Protein AF-A0A7S0ZHG3-F1 (afdb_monomer_lite)

Structure (mmCIF, N/CA/C/O backbone):
data_AF-A0A7S0ZHG3-F1
#
_entry.id   AF-A0A7S0ZHG3-F1
#
loop_
_atom_site.group_PDB
_atom_site.id
_atom_site.type_symbol
_atom_site.label_atom_id
_atom_site.label_alt_id
_atom_site.label_comp_id
_atom_site.label_asym_id
_atom_site.label_entity_id
_atom_site.label_seq_id
_atom_site.pdbx_PDB_ins_code
_atom_site.Cartn_x
_atom_site.Cartn_y
_atom_site.Cartn_z
_atom_site.occupancy
_atom_site.B_iso_or_equiv
_atom_site.auth_seq_id
_atom_site.auth_comp_id
_atom_site.auth_asym_id
_atom_site.auth_atom_id
_atom_site.pdbx_PDB_model_num
ATOM 1 N N . LEU A 1 1 ? 17.573 -19.338 -8.263 1.00 43.94 1 LEU A N 1
ATOM 2 C CA . LEU A 1 1 ? 17.248 -18.478 -9.423 1.00 43.94 1 LEU A CA 1
ATOM 3 C C . LEU A 1 1 ? 18.575 -17.934 -9.924 1.00 43.94 1 LEU A C 1
ATOM 5 O O . LEU A 1 1 ? 18.961 -16.838 -9.544 1.00 43.94 1 LEU A O 1
ATOM 9 N N . ASP A 1 2 ? 19.299 -18.748 -10.690 1.00 36.66 2 ASP A N 1
ATOM 10 C CA . ASP A 1 2 ? 20.607 -18.366 -11.224 1.00 36.66 2 ASP A CA 1
ATOM 11 C C . ASP A 1 2 ? 20.391 -17.680 -12.572 1.00 36.66 2 ASP A C 1
ATOM 13 O O . ASP A 1 2 ? 19.968 -18.303 -13.546 1.00 36.66 2 ASP A O 1
ATOM 17 N N . MET A 1 3 ? 20.603 -16.365 -12.595 1.00 42.94 3 MET A N 1
ATOM 18 C CA . MET A 1 3 ? 20.482 -15.519 -13.783 1.00 42.94 3 MET A CA 1
ATOM 19 C C . MET A 1 3 ? 21.624 -14.496 -13.829 1.00 42.94 3 MET A C 1
ATOM 21 O O . MET A 1 3 ? 21.413 -13.290 -13.744 1.00 42.94 3 MET A O 1
ATOM 25 N N . GLU A 1 4 ? 22.851 -14.981 -13.997 1.00 42.69 4 GLU A N 1
ATOM 26 C CA . GLU A 1 4 ? 24.003 -14.167 -14.394 1.00 42.69 4 GLU A CA 1
ATOM 27 C C . GLU A 1 4 ? 24.202 -14.299 -15.913 1.00 42.69 4 GLU A C 1
ATOM 29 O O . GLU A 1 4 ? 24.510 -15.385 -16.389 1.00 42.69 4 GLU A O 1
ATOM 34 N N . SER A 1 5 ? 23.987 -13.231 -16.698 1.00 41.78 5 SER A N 1
ATOM 35 C CA . SER A 1 5 ? 24.724 -12.971 -17.971 1.00 41.78 5 SER A CA 1
ATOM 36 C C . SER A 1 5 ? 24.177 -11.829 -18.852 1.00 41.78 5 SER A C 1
ATOM 38 O O . SER A 1 5 ? 24.624 -11.653 -19.982 1.00 41.78 5 SER A O 1
ATOM 40 N N . SER A 1 6 ? 23.279 -10.959 -18.379 1.00 40.88 6 SER A N 1
ATOM 41 C CA . SER A 1 6 ? 22.917 -9.740 -19.139 1.00 40.88 6 SER A CA 1
ATOM 42 C C . SER A 1 6 ? 22.667 -8.547 -18.209 1.00 40.88 6 SER A C 1
ATOM 44 O O . SER A 1 6 ? 21.538 -8.084 -18.021 1.00 40.88 6 SER A O 1
ATOM 46 N N . GLY A 1 7 ? 23.743 -8.122 -17.552 1.00 55.91 7 GLY A N 1
ATOM 47 C CA . GLY A 1 7 ? 23.734 -7.583 -16.189 1.00 55.91 7 GLY A CA 1
ATOM 48 C C . GLY A 1 7 ? 23.444 -6.098 -15.965 1.00 55.91 7 GLY A C 1
ATOM 49 O O . GLY A 1 7 ? 23.807 -5.605 -14.912 1.00 55.91 7 GLY A O 1
ATOM 50 N N . ILE A 1 8 ? 22.829 -5.343 -16.884 1.00 51.06 8 ILE A N 1
ATOM 51 C CA . ILE A 1 8 ? 22.501 -3.924 -16.578 1.00 51.06 8 ILE A CA 1
ATOM 52 C C . ILE A 1 8 ? 21.103 -3.504 -17.044 1.00 51.06 8 ILE A C 1
ATOM 54 O O . ILE A 1 8 ? 20.451 -2.722 -16.359 1.00 51.06 8 ILE A O 1
ATOM 58 N N . GLY A 1 9 ? 20.616 -4.011 -18.182 1.00 51.34 9 GLY A N 1
ATOM 59 C CA . GLY A 1 9 ? 19.254 -3.726 -18.663 1.00 51.34 9 GLY A CA 1
ATOM 60 C C . GLY A 1 9 ? 18.195 -4.501 -17.879 1.00 51.34 9 GLY A C 1
ATOM 61 O O . GLY A 1 9 ? 17.344 -3.902 -17.234 1.00 51.34 9 GLY A O 1
ATOM 62 N N . ARG A 1 10 ? 18.332 -5.836 -17.828 1.00 54.91 10 ARG A N 1
ATOM 63 C CA . ARG A 1 10 ? 17.416 -6.708 -17.070 1.00 54.91 10 ARG A CA 1
ATOM 64 C C . ARG A 1 10 ? 17.466 -6.453 -15.566 1.00 54.91 10 ARG A C 1
ATOM 66 O O . ARG A 1 10 ? 16.475 -6.694 -14.888 1.00 54.91 10 ARG A O 1
ATOM 73 N N . GLU A 1 11 ? 18.593 -5.941 -15.056 1.00 56.16 11 GLU A N 1
ATOM 74 C CA . GLU A 1 11 ? 18.725 -5.594 -13.639 1.00 56.16 11 GLU A CA 1
ATOM 75 C C . GLU A 1 11 ? 17.830 -4.428 -13.197 1.00 56.16 11 GLU A C 1
ATOM 77 O O . GLU A 1 11 ? 17.392 -4.385 -12.051 1.00 56.16 11 GLU A O 1
ATOM 82 N N . ARG A 1 12 ? 17.546 -3.475 -14.091 1.00 60.53 12 ARG A N 1
ATOM 83 C CA . ARG A 1 12 ? 16.664 -2.345 -13.762 1.00 60.53 12 ARG A CA 1
ATOM 84 C C . ARG A 1 12 ? 15.199 -2.750 -13.789 1.00 60.53 12 ARG A C 1
ATOM 86 O O . ARG A 1 12 ? 14.423 -2.271 -12.968 1.00 60.53 12 ARG A O 1
ATOM 93 N N . ASP A 1 13 ? 14.847 -3.656 -14.695 1.00 65.00 13 ASP A N 1
ATOM 94 C CA . ASP A 1 13 ? 13.467 -4.091 -14.873 1.00 65.00 13 ASP A CA 1
ATOM 95 C C . ASP A 1 13 ? 12.967 -4.864 -13.647 1.00 65.00 13 ASP A C 1
ATOM 97 O O . ASP A 1 13 ? 11.884 -4.568 -13.151 1.00 65.00 13 ASP A O 1
ATOM 101 N N . TRP A 1 14 ? 13.753 -5.799 -13.093 1.00 72.75 14 TRP A N 1
ATOM 102 C CA . TRP A 1 14 ? 13.300 -6.579 -11.929 1.00 72.75 14 TRP A CA 1
ATOM 103 C C . TRP A 1 14 ? 13.148 -5.737 -10.659 1.00 72.75 14 TRP A C 1
ATOM 105 O O . TRP A 1 14 ? 12.272 -6.028 -9.850 1.00 72.75 14 TRP A O 1
ATOM 115 N N . LEU A 1 15 ? 13.968 -4.694 -10.484 1.00 69.44 15 LEU A N 1
ATOM 116 C CA . LEU A 1 15 ? 13.908 -3.827 -9.306 1.00 69.44 15 LEU A CA 1
ATOM 117 C C . LEU A 1 15 ? 12.634 -2.980 -9.321 1.00 69.44 15 LEU A C 1
ATOM 119 O O . LEU A 1 15 ? 11.911 -2.917 -8.329 1.00 69.44 15 LEU A O 1
ATOM 123 N N . PHE A 1 16 ? 12.327 -2.398 -10.483 1.00 74.06 16 PHE A N 1
ATOM 124 C CA . PHE A 1 16 ? 11.065 -1.705 -10.705 1.00 74.06 16 PHE A CA 1
ATOM 125 C C . PHE A 1 16 ? 9.877 -2.640 -10.464 1.00 74.06 16 PHE A C 1
ATOM 127 O O . PHE A 1 16 ? 8.935 -2.276 -9.763 1.00 74.06 16 PHE A O 1
ATOM 134 N N . TRP A 1 17 ? 9.945 -3.869 -10.982 1.00 80.88 17 TRP A N 1
ATOM 135 C CA . TRP A 1 17 ? 8.924 -4.878 -10.714 1.00 80.88 17 TRP A CA 1
ATOM 136 C C . TRP A 1 17 ? 8.785 -5.180 -9.224 1.00 80.88 17 TRP A C 1
ATOM 138 O O . TRP A 1 17 ? 7.661 -5.243 -8.744 1.00 80.88 17 TRP A O 1
ATOM 148 N N . ALA A 1 18 ? 9.884 -5.308 -8.482 1.00 83.44 18 ALA A N 1
ATOM 149 C CA . ALA A 1 18 ? 9.850 -5.575 -7.049 1.00 83.44 18 ALA A CA 1
ATOM 150 C C . ALA A 1 18 ? 9.234 -4.413 -6.245 1.00 83.44 18 ALA A C 1
ATOM 152 O O . ALA A 1 18 ? 8.437 -4.668 -5.347 1.00 83.44 18 ALA A O 1
ATOM 153 N N . GLU A 1 19 ? 9.526 -3.151 -6.582 1.00 81.88 19 GLU A N 1
ATOM 154 C CA . GLU A 1 19 ? 8.888 -1.981 -5.950 1.00 81.88 19 GLU A CA 1
ATOM 155 C C . GLU A 1 19 ? 7.391 -1.885 -6.282 1.00 81.88 19 GLU A C 1
ATOM 157 O O . GLU A 1 19 ? 6.558 -1.673 -5.395 1.00 81.88 19 GLU A O 1
ATOM 162 N N . VAL A 1 20 ? 7.027 -2.074 -7.555 1.00 83.81 20 VAL A N 1
ATOM 163 C CA . VAL A 1 20 ? 5.625 -2.082 -8.001 1.00 83.81 20 VAL A CA 1
ATOM 164 C C . VAL A 1 20 ? 4.853 -3.200 -7.309 1.00 83.81 20 VAL A C 1
ATOM 166 O O . VAL A 1 20 ? 3.735 -2.983 -6.836 1.00 83.81 20 VAL A O 1
ATOM 169 N N . GLU A 1 21 ? 5.459 -4.379 -7.220 1.00 86.88 21 GLU A N 1
ATOM 170 C CA . GLU A 1 21 ? 4.878 -5.550 -6.582 1.00 86.88 21 GLU A CA 1
ATOM 171 C C . GLU A 1 21 ? 4.734 -5.345 -5.073 1.00 86.88 21 GLU A C 1
ATOM 173 O O . GLU A 1 21 ? 3.661 -5.601 -4.529 1.00 86.88 21 GLU A O 1
ATOM 178 N N . TYR A 1 22 ? 5.738 -4.762 -4.410 1.00 87.62 22 TYR A N 1
ATOM 179 C CA . TYR A 1 22 ? 5.648 -4.362 -3.006 1.00 87.62 22 TYR A CA 1
ATOM 180 C C . TYR A 1 22 ? 4.455 -3.424 -2.775 1.00 87.62 22 TYR A C 1
ATOM 182 O O . TYR A 1 22 ? 3.613 -3.678 -1.914 1.00 87.62 22 TYR A O 1
ATOM 190 N N . GLY A 1 23 ? 4.322 -2.366 -3.583 1.00 86.81 23 GLY A N 1
ATOM 191 C CA . GLY A 1 23 ? 3.214 -1.411 -3.477 1.00 86.81 23 GLY A CA 1
ATOM 192 C C . GLY A 1 23 ? 1.842 -1.998 -3.837 1.00 86.81 23 GLY A C 1
ATOM 193 O O . GLY A 1 23 ? 0.812 -1.528 -3.346 1.00 86.81 23 GLY A O 1
ATOM 194 N N . ARG A 1 24 ? 1.795 -3.021 -4.697 1.00 90.25 24 ARG A N 1
ATOM 195 C CA . ARG A 1 24 ? 0.575 -3.780 -5.010 1.00 90.25 24 ARG A CA 1
ATOM 196 C C . ARG A 1 24 ? 0.155 -4.646 -3.826 1.00 90.25 24 ARG A C 1
ATOM 198 O O . ARG A 1 24 ? -1.000 -4.584 -3.409 1.00 90.25 24 ARG A O 1
ATOM 205 N N . ILE A 1 25 ? 1.091 -5.416 -3.275 1.00 89.19 25 ILE A N 1
ATOM 206 C CA . ILE A 1 25 ? 0.842 -6.295 -2.131 1.00 89.19 25 ILE A CA 1
ATOM 207 C C . ILE A 1 25 ? 0.437 -5.471 -0.906 1.00 89.19 25 ILE A C 1
ATOM 209 O O . ILE A 1 25 ? -0.538 -5.821 -0.246 1.00 89.19 25 ILE A O 1
ATOM 213 N N . LEU A 1 26 ? 1.110 -4.345 -0.645 1.00 90.06 26 LEU A N 1
ATOM 214 C CA . LEU A 1 26 ? 0.780 -3.461 0.474 1.00 90.06 26 LEU A CA 1
ATOM 215 C C . LEU A 1 26 ? -0.682 -2.990 0.419 1.00 90.06 26 LEU A C 1
ATOM 217 O O . LEU A 1 26 ? -1.403 -3.120 1.403 1.00 90.06 26 LEU A O 1
ATOM 221 N N . ARG A 1 27 ? -1.148 -2.528 -0.749 1.00 88.56 27 ARG A N 1
ATOM 222 C CA . ARG A 1 27 ? -2.545 -2.103 -0.943 1.00 88.56 27 ARG A CA 1
ATOM 223 C C . ARG A 1 27 ? -3.540 -3.239 -0.716 1.00 88.56 27 ARG A C 1
ATOM 225 O O . ARG A 1 27 ? -4.579 -3.028 -0.098 1.00 88.56 27 ARG A O 1
ATOM 232 N N . ASN A 1 28 ? -3.217 -4.448 -1.176 1.00 87.25 28 ASN A N 1
ATOM 233 C CA . ASN A 1 28 ? -4.061 -5.618 -0.931 1.00 87.25 28 ASN A CA 1
ATOM 234 C C . ASN A 1 28 ? -4.141 -5.953 0.567 1.00 87.25 28 ASN A C 1
ATOM 236 O O . ASN A 1 28 ? -5.220 -6.263 1.068 1.00 87.25 28 ASN A O 1
ATOM 240 N N . LEU A 1 29 ? -3.023 -5.867 1.291 1.00 89.12 29 LEU A N 1
ATOM 241 C CA . LEU A 1 29 ? -2.992 -6.104 2.735 1.00 89.12 29 LEU A CA 1
ATOM 242 C C . LEU A 1 29 ? -3.766 -5.032 3.507 1.00 89.12 29 LEU A C 1
ATOM 244 O O . LEU A 1 29 ? -4.509 -5.369 4.426 1.00 89.12 29 LEU A O 1
ATOM 248 N N . GLU A 1 30 ? -3.648 -3.761 3.124 1.00 88.50 30 GLU A N 1
ATOM 249 C CA . GLU A 1 30 ? -4.423 -2.666 3.720 1.00 88.50 30 GLU A CA 1
ATOM 250 C C . GLU A 1 30 ? -5.925 -2.849 3.499 1.00 88.50 30 GLU A C 1
ATOM 252 O O . GLU A 1 30 ? -6.704 -2.690 4.437 1.00 88.50 30 GLU A O 1
ATOM 257 N N . PHE A 1 31 ? -6.330 -3.280 2.302 1.00 86.75 31 PHE A N 1
ATOM 258 C CA . PHE A 1 31 ? -7.721 -3.612 2.009 1.00 86.75 31 PHE A CA 1
ATOM 259 C C . PHE A 1 31 ? -8.243 -4.745 2.906 1.00 86.75 31 PHE A C 1
ATOM 261 O O . PHE A 1 31 ? -9.320 -4.635 3.494 1.00 86.75 31 PHE A O 1
ATOM 268 N N . VAL A 1 32 ? -7.469 -5.827 3.058 1.00 85.06 32 VAL A N 1
ATOM 269 C CA . VAL A 1 32 ? -7.836 -6.944 3.945 1.00 85.06 32 VAL A CA 1
ATOM 270 C C . VAL A 1 32 ? -7.910 -6.490 5.404 1.00 85.06 32 VAL A C 1
ATOM 272 O O . VAL A 1 32 ? -8.844 -6.874 6.110 1.00 85.06 32 VAL A O 1
ATOM 275 N N . ARG A 1 33 ? -6.964 -5.654 5.849 1.00 84.88 33 ARG A N 1
ATOM 276 C CA . ARG A 1 33 ? -6.930 -5.095 7.206 1.00 84.88 33 ARG A CA 1
ATOM 277 C C . ARG A 1 33 ? -8.162 -4.232 7.481 1.00 84.88 33 ARG A C 1
ATOM 279 O O . ARG A 1 33 ? -8.778 -4.415 8.523 1.00 84.88 33 ARG A O 1
ATOM 286 N N . TYR A 1 34 ? -8.530 -3.350 6.551 1.00 86.69 34 TYR A N 1
ATOM 287 C CA . TYR A 1 34 ? -9.645 -2.409 6.697 1.00 86.69 34 TYR A CA 1
ATOM 288 C C . TYR A 1 34 ? -11.014 -3.096 6.737 1.00 86.69 34 TYR A C 1
ATOM 290 O O . TYR A 1 34 ? -11.877 -2.712 7.517 1.00 86.69 34 TYR A O 1
ATOM 298 N N . HIS A 1 35 ? -11.222 -4.130 5.919 1.00 84.19 35 HIS A N 1
ATOM 299 C CA . HIS A 1 35 ? -12.526 -4.789 5.825 1.00 84.19 35 HIS A CA 1
ATOM 300 C C . HIS A 1 35 ? -12.772 -5.884 6.867 1.00 84.19 35 HIS A C 1
ATOM 302 O O . HIS A 1 35 ? -13.809 -6.539 6.794 1.00 84.19 35 HIS A O 1
ATOM 308 N N . GLU A 1 36 ? -11.825 -6.134 7.777 1.00 85.12 36 GLU A N 1
ATOM 309 C CA . GLU A 1 36 ? -11.937 -7.124 8.862 1.00 85.12 36 GLU A CA 1
ATOM 310 C C . GLU A 1 36 ? -12.402 -8.529 8.421 1.00 85.12 36 GLU A C 1
ATOM 312 O O . GLU A 1 36 ? -12.815 -9.351 9.235 1.00 85.12 36 GLU A O 1
ATOM 317 N N . ARG A 1 37 ? -12.272 -8.872 7.129 1.00 82.25 37 ARG A N 1
ATOM 318 C CA . ARG A 1 37 ? -12.710 -10.170 6.568 1.00 82.25 37 ARG A CA 1
ATOM 319 C C . ARG A 1 37 ? -11.951 -11.365 7.147 1.00 82.25 37 ARG A C 1
ATOM 321 O O . ARG A 1 37 ? -12.331 -12.509 6.931 1.00 82.25 37 ARG A O 1
ATOM 328 N N . TRP A 1 38 ? -10.859 -11.092 7.849 1.00 83.00 38 TRP A N 1
ATOM 329 C CA . TRP A 1 38 ? -10.030 -12.059 8.553 1.00 83.00 38 TRP A CA 1
ATOM 330 C C . TRP A 1 38 ? -10.560 -12.398 9.958 1.00 83.00 38 TRP A C 1
ATOM 332 O O . TRP A 1 38 ? -10.027 -13.314 10.587 1.00 83.00 38 TRP A O 1
ATOM 342 N N . VAL A 1 39 ? -11.573 -11.691 10.471 1.00 84.19 39 VAL A N 1
ATOM 343 C CA . VAL A 1 39 ? -12.135 -11.903 11.814 1.00 84.19 39 VAL A CA 1
ATOM 344 C C . VAL A 1 39 ? -13.147 -13.055 11.805 1.00 84.19 39 VAL A C 1
ATOM 346 O O . VAL A 1 39 ? -13.980 -13.175 10.911 1.00 84.19 39 VAL A O 1
ATOM 349 N N . GLY A 1 40 ? -13.090 -13.904 12.835 1.00 83.44 40 GLY A N 1
ATOM 350 C CA . GLY A 1 40 ? -14.039 -15.000 13.055 1.00 83.44 40 GLY A CA 1
ATOM 351 C C . GLY A 1 40 ? -13.533 -16.389 12.645 1.00 83.44 40 GLY A C 1
ATOM 352 O O . GLY A 1 40 ? -12.404 -16.568 12.180 1.00 83.44 40 GLY A O 1
ATOM 353 N N . ASN A 1 41 ? -14.391 -17.393 12.849 1.00 84.19 41 ASN A N 1
ATOM 354 C CA . ASN A 1 41 ? -14.069 -18.819 12.672 1.00 84.19 41 ASN A CA 1
ATOM 355 C C . ASN A 1 41 ? -14.607 -19.411 11.357 1.00 84.19 41 ASN A C 1
ATOM 357 O O . ASN A 1 41 ? -14.683 -20.630 11.218 1.00 84.19 41 ASN A O 1
ATOM 361 N N . SER A 1 42 ? -15.009 -18.576 10.396 1.00 88.69 42 SER A N 1
ATOM 362 C CA . SER A 1 42 ? -15.464 -19.072 9.097 1.00 88.69 42 SER A CA 1
ATOM 363 C C . SER A 1 42 ? -14.283 -19.618 8.272 1.00 88.69 42 SER A C 1
ATOM 365 O O . SER A 1 42 ? -13.149 -19.142 8.415 1.00 88.69 42 SER A O 1
ATOM 367 N N . PRO A 1 43 ? -14.517 -20.604 7.384 1.00 88.38 43 PRO A N 1
ATOM 368 C CA . PRO A 1 43 ? -13.489 -21.080 6.457 1.00 88.38 43 PRO A CA 1
ATOM 369 C C . PRO A 1 43 ? -12.963 -19.949 5.560 1.00 88.38 43 PRO A C 1
ATOM 371 O O . PRO A 1 43 ? -11.774 -19.914 5.252 1.00 88.38 43 PRO A O 1
ATOM 374 N N . GLU A 1 44 ? -13.817 -18.981 5.217 1.00 89.38 44 GLU A N 1
ATOM 375 C CA . GLU A 1 44 ? -13.441 -17.773 4.478 1.00 89.38 44 GLU A CA 1
ATOM 376 C C . GLU A 1 44 ? -12.452 -16.907 5.265 1.00 89.38 44 GLU A C 1
ATOM 378 O O . GLU A 1 44 ? -11.398 -16.556 4.739 1.00 89.38 44 GLU A O 1
ATOM 383 N N . ALA A 1 45 ? -12.723 -16.634 6.547 1.00 88.38 45 ALA A N 1
ATOM 384 C CA . ALA A 1 45 ? -11.816 -15.865 7.396 1.00 88.38 45 ALA A CA 1
ATOM 385 C C . ALA A 1 45 ? -10.460 -16.571 7.559 1.00 88.38 45 ALA A C 1
ATOM 387 O O . ALA A 1 45 ? -9.410 -15.928 7.528 1.00 88.38 45 ALA A O 1
ATOM 388 N N . SER A 1 46 ? -10.459 -17.905 7.662 1.00 88.69 46 SER A N 1
ATOM 389 C CA . SER A 1 46 ? -9.224 -18.695 7.701 1.00 88.69 46 SER A CA 1
ATOM 390 C C . SER A 1 46 ? -8.431 -18.614 6.393 1.00 88.69 46 SER A C 1
ATOM 392 O O . SER A 1 46 ? -7.208 -18.477 6.433 1.00 88.69 46 SER A O 1
ATOM 394 N N . ALA A 1 47 ? -9.105 -18.677 5.241 1.00 90.75 47 ALA A N 1
ATOM 395 C CA . ALA A 1 47 ? -8.464 -18.539 3.936 1.00 90.75 47 ALA A CA 1
ATOM 396 C C . ALA A 1 47 ? -7.850 -17.141 3.758 1.00 90.75 47 ALA A C 1
ATOM 398 O O . ALA A 1 47 ? -6.716 -17.022 3.298 1.00 90.75 47 ALA A O 1
ATOM 399 N N . VAL A 1 48 ? -8.552 -16.094 4.205 1.00 90.31 48 VAL A N 1
ATOM 400 C CA . VAL A 1 48 ? -8.053 -14.711 4.180 1.00 90.31 48 VAL A CA 1
ATOM 401 C C . VAL A 1 48 ? -6.818 -14.547 5.072 1.00 90.31 48 VAL A C 1
ATOM 403 O O . VAL A 1 48 ? -5.847 -13.930 4.642 1.00 90.31 48 VAL A O 1
ATOM 406 N N . ARG A 1 49 ? -6.798 -15.129 6.281 1.00 90.69 49 ARG A N 1
ATOM 407 C CA . ARG A 1 49 ? -5.609 -15.106 7.157 1.00 90.69 49 ARG A CA 1
ATOM 408 C C . ARG A 1 49 ? -4.407 -15.810 6.524 1.00 90.69 49 ARG A C 1
ATOM 410 O O . ARG A 1 49 ? -3.293 -15.297 6.607 1.00 90.69 49 ARG A O 1
ATOM 417 N N . LEU A 1 50 ? -4.627 -16.957 5.877 1.00 92.25 50 LEU A N 1
ATOM 418 C CA . LEU A 1 50 ? -3.567 -17.684 5.175 1.00 92.25 50 LEU A CA 1
ATOM 419 C C . LEU A 1 50 ? -3.012 -16.858 4.007 1.00 92.25 50 LEU A C 1
ATOM 421 O O . LEU A 1 50 ? -1.806 -16.648 3.927 1.00 92.25 50 LEU A O 1
ATOM 425 N N . GLN A 1 51 ? -3.895 -16.303 3.173 1.00 92.06 51 GLN A N 1
ATOM 426 C CA . GLN A 1 51 ? -3.508 -15.423 2.071 1.00 92.06 51 GLN A CA 1
ATOM 427 C C . GLN A 1 51 ? -2.735 -14.194 2.571 1.00 92.06 51 GLN A C 1
ATOM 429 O O . GLN A 1 51 ? -1.732 -13.807 1.975 1.00 92.06 51 GLN A O 1
ATOM 434 N N . PHE A 1 52 ? -3.171 -13.588 3.678 1.00 92.62 52 PHE A N 1
ATOM 435 C CA . PHE A 1 52 ? -2.472 -12.464 4.298 1.00 92.62 52 PHE A CA 1
ATOM 436 C C . PHE A 1 52 ? -1.050 -12.861 4.722 1.00 92.62 52 PHE A C 1
ATOM 438 O O . PHE A 1 52 ? -0.104 -12.119 4.466 1.00 92.62 52 PHE A O 1
ATOM 445 N N . ARG A 1 53 ? -0.871 -14.051 5.310 1.00 92.50 53 ARG A N 1
ATOM 446 C CA . ARG A 1 53 ? 0.445 -14.568 5.712 1.00 92.50 53 ARG A CA 1
ATOM 447 C C . ARG A 1 53 ? 1.375 -14.775 4.515 1.00 92.50 53 ARG A C 1
ATOM 449 O O . ARG A 1 53 ? 2.529 -14.355 4.578 1.00 92.50 53 ARG A O 1
ATOM 456 N N . ASP A 1 54 ? 0.873 -15.357 3.431 1.00 92.62 54 ASP A N 1
ATOM 457 C CA . ASP A 1 54 ? 1.658 -15.591 2.213 1.00 92.62 54 ASP A CA 1
ATOM 458 C C . ASP A 1 54 ? 2.110 -14.270 1.571 1.00 92.62 54 ASP A C 1
ATOM 460 O O . ASP A 1 54 ? 3.266 -14.109 1.169 1.00 92.62 54 ASP A O 1
ATOM 464 N N . LEU A 1 55 ? 1.218 -13.276 1.544 1.00 92.25 55 LEU A N 1
ATOM 465 C CA . LEU A 1 55 ? 1.529 -11.932 1.062 1.00 92.25 55 LEU A CA 1
ATOM 466 C C . LEU A 1 55 ? 2.581 -11.233 1.936 1.00 92.25 55 LEU A C 1
ATOM 468 O O . LEU A 1 55 ? 3.511 -10.628 1.403 1.00 92.25 55 LEU A O 1
ATOM 472 N N . VAL A 1 56 ? 2.490 -11.347 3.265 1.00 93.19 56 VAL A N 1
ATOM 473 C CA . VAL A 1 56 ? 3.507 -10.801 4.182 1.00 93.19 56 VAL A CA 1
ATOM 474 C C . VAL A 1 56 ? 4.854 -11.509 4.018 1.00 93.19 56 VAL A C 1
ATOM 476 O O . VAL A 1 56 ? 5.889 -10.844 4.021 1.00 93.19 56 VAL A O 1
ATOM 479 N N . SER A 1 57 ? 4.865 -12.829 3.804 1.00 93.19 57 SER A N 1
ATOM 480 C CA . SER A 1 57 ? 6.095 -13.565 3.480 1.00 93.19 57 SER A CA 1
ATOM 481 C C . SER A 1 57 ? 6.730 -13.044 2.190 1.00 93.19 57 SER A C 1
ATOM 483 O O . SER A 1 57 ? 7.931 -12.800 2.144 1.00 93.19 57 SER A O 1
ATOM 485 N N . THR A 1 58 ? 5.915 -12.783 1.168 1.00 91.19 58 THR A N 1
ATOM 486 C CA . THR A 1 58 ? 6.393 -12.229 -0.107 1.00 91.19 58 THR A CA 1
ATOM 487 C C . THR A 1 58 ? 6.987 -10.825 0.076 1.00 91.19 58 THR A C 1
ATOM 489 O O . THR A 1 58 ? 8.046 -10.527 -0.474 1.00 91.19 58 THR A O 1
ATOM 492 N N . LEU A 1 59 ? 6.363 -9.960 0.890 1.00 91.69 59 LEU A N 1
ATOM 493 C CA . LEU A 1 59 ? 6.925 -8.641 1.222 1.00 91.69 59 LEU A CA 1
ATOM 494 C C . LEU A 1 59 ? 8.275 -8.742 1.933 1.00 91.69 59 LEU A C 1
ATOM 496 O O . LEU A 1 59 ? 9.163 -7.931 1.674 1.00 91.69 59 LEU A O 1
ATOM 500 N N . LYS A 1 60 ? 8.444 -9.741 2.803 1.00 93.25 60 LYS A N 1
ATOM 501 C CA . LYS A 1 60 ? 9.706 -10.009 3.500 1.00 93.25 60 LYS A CA 1
ATOM 502 C C . LYS A 1 60 ? 10.817 -10.387 2.533 1.00 93.25 60 LYS A C 1
ATOM 504 O O . LYS A 1 60 ? 11.896 -9.803 2.612 1.00 93.25 60 LYS A O 1
ATOM 509 N N . ASP A 1 61 ? 10.529 -11.267 1.581 1.00 91.25 61 ASP A N 1
ATOM 510 C CA . ASP A 1 61 ? 11.489 -11.658 0.547 1.00 91.25 61 ASP A CA 1
ATOM 511 C C . ASP A 1 61 ? 11.886 -10.457 -0.327 1.00 91.25 61 ASP A C 1
ATOM 513 O O . ASP A 1 61 ? 13.071 -10.242 -0.605 1.00 91.25 61 ASP A O 1
ATOM 517 N N . ILE A 1 62 ? 10.913 -9.616 -0.703 1.00 88.88 62 ILE A N 1
ATOM 518 C CA . ILE A 1 62 ? 11.167 -8.378 -1.453 1.00 88.88 62 ILE A CA 1
ATOM 519 C C . ILE A 1 62 ? 12.020 -7.405 -0.625 1.00 88.88 62 ILE A C 1
ATOM 521 O O . ILE A 1 62 ? 13.009 -6.874 -1.130 1.00 88.88 62 ILE A O 1
ATOM 525 N N . SER A 1 63 ? 11.689 -7.193 0.650 1.00 89.88 63 SER A N 1
ATOM 526 C CA . SER A 1 63 ? 12.443 -6.316 1.554 1.00 89.88 63 SER A CA 1
ATOM 527 C C . SER A 1 63 ? 13.891 -6.791 1.738 1.00 89.88 63 SER A C 1
ATOM 529 O O . SER A 1 63 ? 14.826 -5.989 1.657 1.00 89.88 63 SER A O 1
ATOM 531 N N . GLU A 1 64 ? 14.113 -8.098 1.904 1.00 90.12 64 GLU A N 1
ATOM 532 C CA . GLU A 1 64 ? 15.457 -8.671 2.009 1.00 90.12 64 GLU A CA 1
ATOM 533 C C . GLU A 1 64 ? 16.248 -8.504 0.703 1.00 90.12 64 GLU A C 1
ATOM 535 O O . GLU A 1 64 ? 17.443 -8.190 0.728 1.00 90.12 64 GLU A O 1
ATOM 540 N N . CYS A 1 65 ? 15.581 -8.651 -0.445 1.00 86.38 65 CYS A N 1
ATOM 541 C CA . CYS A 1 65 ? 16.172 -8.396 -1.754 1.00 86.38 65 CYS A CA 1
ATOM 542 C C . CYS A 1 65 ? 16.623 -6.931 -1.898 1.00 86.38 65 CYS A C 1
ATOM 544 O O . CYS A 1 65 ? 17.774 -6.667 -2.266 1.00 86.38 65 CYS A O 1
ATOM 546 N N . MET A 1 66 ? 15.765 -5.980 -1.511 1.00 85.25 66 MET A N 1
ATOM 547 C CA . MET A 1 66 ? 16.084 -4.547 -1.516 1.00 85.25 66 MET A CA 1
ATOM 548 C C . MET A 1 66 ? 17.265 -4.220 -0.595 1.00 85.25 66 MET A C 1
ATOM 550 O O . MET A 1 66 ? 18.173 -3.483 -0.984 1.00 85.25 66 MET A O 1
ATOM 554 N N . LYS A 1 67 ? 17.326 -4.843 0.588 1.00 89.25 67 LYS A N 1
ATOM 555 C CA . LYS A 1 67 ? 18.440 -4.694 1.536 1.00 89.25 67 LYS A CA 1
ATOM 556 C C . LYS A 1 67 ? 19.761 -5.241 0.994 1.00 89.25 67 LYS A C 1
ATOM 558 O O . LYS A 1 67 ? 20.799 -4.590 1.112 1.00 89.25 67 LYS A O 1
ATOM 563 N N . LYS A 1 68 ? 19.752 -6.419 0.361 1.00 87.00 68 LYS A N 1
ATOM 564 C CA . LYS A 1 68 ? 20.948 -6.967 -0.308 1.00 87.00 68 LYS A CA 1
ATOM 565 C C . LYS A 1 68 ? 21.438 -6.024 -1.408 1.00 87.00 68 LYS A C 1
ATOM 567 O O . LYS A 1 68 ? 22.646 -5.829 -1.558 1.00 87.00 68 LYS A O 1
ATOM 572 N N . ARG A 1 69 ? 20.522 -5.394 -2.150 1.00 79.88 69 ARG A N 1
ATOM 573 C CA . ARG A 1 69 ? 20.879 -4.440 -3.206 1.00 79.88 69 ARG A CA 1
ATOM 574 C C . ARG A 1 69 ? 21.460 -3.141 -2.663 1.00 79.88 69 ARG A C 1
ATOM 576 O O . ARG A 1 69 ? 22.466 -2.688 -3.201 1.00 79.88 69 ARG A O 1
ATOM 583 N N . GLU A 1 70 ? 20.902 -2.590 -1.590 1.00 85.75 70 GLU A N 1
ATOM 584 C CA . GLU A 1 70 ? 21.483 -1.444 -0.881 1.00 85.75 70 GLU A CA 1
ATOM 585 C C . GLU A 1 70 ? 22.947 -1.699 -0.515 1.00 85.75 70 GLU A C 1
ATOM 587 O O . GLU A 1 70 ? 23.818 -0.884 -0.818 1.00 85.75 70 GLU A O 1
ATOM 592 N N . GLN A 1 71 ? 23.245 -2.879 0.034 1.00 86.56 71 GLN A N 1
ATOM 593 C CA . GLN A 1 71 ? 24.613 -3.271 0.371 1.00 86.56 71 GLN A CA 1
ATOM 594 C C . GLN A 1 71 ? 25.517 -3.385 -0.863 1.00 86.56 71 GLN A C 1
ATOM 596 O O . GLN A 1 71 ? 26.679 -2.979 -0.814 1.00 86.56 71 GLN A O 1
ATOM 601 N N . MET A 1 72 ? 25.013 -3.926 -1.977 1.00 81.12 72 MET A N 1
ATOM 602 C CA . MET A 1 72 ? 25.767 -3.994 -3.236 1.00 81.12 72 MET A CA 1
ATOM 603 C C . MET A 1 72 ? 26.049 -2.604 -3.813 1.00 81.12 72 MET A C 1
ATOM 605 O O . MET A 1 72 ? 27.158 -2.344 -4.281 1.00 81.12 72 MET A O 1
ATOM 609 N N . ILE A 1 73 ? 25.079 -1.693 -3.754 1.00 78.75 73 ILE A N 1
ATOM 610 C CA . ILE A 1 73 ? 25.206 -0.315 -4.240 1.00 78.75 73 ILE A CA 1
ATOM 611 C C . ILE A 1 73 ? 26.184 0.482 -3.376 1.00 78.75 73 ILE A C 1
ATOM 613 O O . ILE A 1 73 ? 27.092 1.121 -3.910 1.00 78.75 73 ILE A O 1
ATOM 617 N N . ALA A 1 74 ? 26.081 0.365 -2.050 1.00 81.44 74 ALA A N 1
ATOM 618 C CA . ALA A 1 74 ? 27.018 0.982 -1.117 1.00 81.44 74 ALA A CA 1
ATOM 619 C C . ALA A 1 74 ? 28.471 0.543 -1.382 1.00 81.44 74 ALA A C 1
ATOM 621 O O . ALA A 1 74 ? 29.392 1.354 -1.288 1.00 81.44 74 ALA A O 1
ATOM 622 N N . LYS A 1 75 ? 28.679 -0.724 -1.773 1.00 82.81 75 LYS A N 1
ATOM 623 C CA . LYS A 1 75 ? 29.999 -1.268 -2.134 1.00 82.81 75 LYS A CA 1
ATOM 624 C C . LYS A 1 75 ? 30.485 -0.830 -3.519 1.00 82.81 75 LYS A C 1
ATOM 626 O O . LYS A 1 75 ? 31.669 -0.563 -3.687 1.00 82.81 75 LYS A O 1
ATOM 631 N N . SER A 1 76 ? 29.593 -0.770 -4.506 1.00 76.44 76 SER A N 1
ATOM 632 C CA . SER A 1 76 ? 29.940 -0.517 -5.915 1.00 76.44 76 SER A CA 1
ATOM 633 C C . SER A 1 76 ? 29.955 0.964 -6.311 1.00 76.44 76 SER A C 1
ATOM 635 O O . SER A 1 76 ? 30.412 1.285 -7.405 1.00 76.44 76 SER A O 1
ATOM 637 N N . ARG A 1 77 ? 29.477 1.873 -5.443 1.00 71.31 77 ARG A N 1
ATOM 638 C CA . ARG A 1 77 ? 29.286 3.314 -5.730 1.00 71.31 77 ARG A CA 1
ATOM 639 C C . ARG A 1 77 ? 28.443 3.584 -6.983 1.00 71.31 77 ARG A C 1
ATOM 641 O O . ARG A 1 77 ? 28.526 4.661 -7.570 1.00 71.31 77 ARG A O 1
ATOM 648 N N . LEU A 1 78 ? 27.640 2.611 -7.404 1.00 67.94 78 LEU A N 1
ATOM 649 C CA . LEU A 1 78 ? 26.738 2.773 -8.534 1.00 67.94 78 LEU A CA 1
ATOM 650 C C . LEU A 1 78 ? 25.522 3.606 -8.106 1.00 67.94 78 LEU A C 1
ATOM 652 O O . LEU A 1 78 ? 25.061 3.481 -6.973 1.00 67.94 78 LEU A O 1
ATOM 656 N N . PRO A 1 79 ? 24.980 4.464 -8.981 1.00 67.50 79 PRO A N 1
ATOM 657 C CA . PRO A 1 79 ? 23.759 5.198 -8.676 1.00 67.50 79 PRO A CA 1
ATOM 658 C C . PRO A 1 79 ? 22.583 4.227 -8.509 1.00 67.50 79 PRO A C 1
ATOM 660 O O . PRO A 1 79 ? 22.488 3.232 -9.231 1.00 67.50 79 PRO A O 1
ATOM 663 N N . TRP A 1 80 ? 21.677 4.525 -7.570 1.00 70.62 80 TRP A N 1
ATOM 664 C CA . TRP A 1 80 ? 20.449 3.751 -7.379 1.00 70.62 80 TRP A CA 1
ATOM 665 C C . TRP A 1 80 ? 19.606 3.797 -8.663 1.00 70.62 80 TRP A C 1
ATOM 667 O O . TRP A 1 80 ? 19.194 4.885 -9.074 1.00 70.62 80 TRP A O 1
ATOM 677 N N . PRO A 1 81 ? 19.364 2.660 -9.338 1.00 62.81 81 PRO A N 1
ATOM 678 C CA . PRO A 1 81 ? 18.585 2.645 -10.560 1.00 62.81 81 PRO A CA 1
ATOM 679 C C . PRO A 1 81 ? 17.106 2.560 -10.185 1.00 62.81 81 PRO A C 1
ATOM 681 O O . PRO A 1 81 ? 16.541 1.477 -10.104 1.00 62.81 81 PRO A O 1
ATOM 684 N N . GLY A 1 82 ? 16.487 3.704 -9.922 1.00 55.19 82 GLY A N 1
ATOM 685 C CA . GLY A 1 82 ? 15.076 3.781 -9.561 1.00 55.19 82 GLY A CA 1
ATOM 686 C C . GLY A 1 82 ? 14.499 5.115 -9.991 1.00 55.19 82 GLY A C 1
ATOM 687 O O . GLY A 1 82 ? 15.159 6.147 -9.890 1.00 55.19 82 GLY A O 1
ATOM 688 N N . ILE A 1 83 ? 13.293 5.058 -10.546 1.00 48.16 83 ILE A N 1
ATOM 689 C CA . ILE A 1 83 ? 12.527 6.181 -11.080 1.00 48.16 83 ILE A CA 1
ATOM 690 C C . ILE A 1 83 ? 12.497 7.293 -10.037 1.00 48.16 83 ILE A C 1
ATOM 692 O O . ILE A 1 83 ? 12.283 7.037 -8.856 1.00 48.16 83 ILE A O 1
ATOM 696 N N . SER A 1 84 ? 12.684 8.530 -10.488 1.00 46.88 84 SER A N 1
ATOM 697 C CA . SER A 1 84 ? 12.294 9.727 -9.754 1.00 46.88 84 SER A CA 1
ATOM 698 C C . SER A 1 84 ? 10.807 9.615 -9.407 1.00 46.88 84 SER A C 1
ATOM 700 O O . SER A 1 84 ? 9.948 10.098 -10.150 1.00 46.88 84 SER A O 1
ATOM 702 N N . HIS A 1 85 ? 10.472 8.909 -8.329 1.00 44.78 85 HIS A N 1
ATOM 703 C CA . HIS A 1 85 ? 9.137 8.935 -7.777 1.00 44.78 85 HIS A CA 1
ATOM 704 C C . HIS A 1 85 ? 8.899 10.415 -7.460 1.00 44.78 85 HIS A C 1
ATOM 706 O O . HIS A 1 85 ? 9.733 11.034 -6.795 1.00 44.78 85 HIS A O 1
ATOM 712 N N . PRO A 1 86 ? 7.804 11.030 -7.935 1.00 45.69 86 PRO A N 1
ATOM 713 C CA . PRO A 1 86 ? 7.564 12.454 -7.702 1.00 45.69 86 PRO A CA 1
ATOM 714 C C . PRO A 1 86 ? 7.471 12.812 -6.207 1.00 45.69 86 PRO A C 1
ATOM 716 O O . PRO A 1 86 ? 7.440 13.987 -5.867 1.00 45.69 86 PRO A O 1
ATOM 719 N N . TRP A 1 87 ? 7.429 11.807 -5.322 1.00 46.38 87 TRP A N 1
ATOM 720 C CA . TRP A 1 87 ? 7.377 11.931 -3.865 1.00 46.38 87 TRP A CA 1
ATOM 721 C C . TRP A 1 87 ? 8.683 11.468 -3.184 1.00 46.38 87 TRP A C 1
ATOM 723 O O . TRP A 1 87 ? 8.821 11.626 -1.978 1.00 46.38 87 TRP A O 1
ATOM 733 N N . SER A 1 88 ? 9.638 10.885 -3.928 1.00 49.28 88 SER A N 1
ATOM 734 C CA . SER A 1 88 ? 10.892 10.316 -3.399 1.00 49.28 88 SER A CA 1
ATOM 735 C C . SER A 1 88 ? 12.130 11.154 -3.711 1.00 49.28 88 SER A C 1
ATOM 737 O O . SER A 1 88 ? 13.245 10.705 -3.453 1.00 49.28 88 SER A O 1
ATOM 739 N N . THR A 1 89 ? 11.973 12.351 -4.279 1.00 50.53 89 THR A N 1
ATOM 740 C CA . THR A 1 89 ? 13.094 13.217 -4.686 1.00 50.53 89 THR A CA 1
ATOM 741 C C . THR A 1 89 ? 14.015 13.620 -3.527 1.00 50.53 89 THR A C 1
ATOM 743 O O . THR A 1 89 ? 15.103 14.130 -3.778 1.00 50.53 89 THR A O 1
ATOM 746 N N . SER A 1 90 ? 13.626 13.353 -2.276 1.00 59.50 90 SER A N 1
ATOM 747 C CA . SER A 1 90 ? 14.404 13.636 -1.067 1.00 59.50 90 SER A CA 1
ATOM 748 C C . SER A 1 90 ? 14.843 12.405 -0.261 1.00 59.50 90 SER A C 1
ATOM 750 O O . SER A 1 90 ? 15.606 12.566 0.691 1.00 59.50 90 SER A O 1
ATOM 752 N N . LEU A 1 91 ? 14.388 11.190 -0.591 1.00 68.12 91 LEU A N 1
ATOM 753 C CA . LEU A 1 91 ? 14.663 10.004 0.229 1.00 68.12 91 LEU A CA 1
ATOM 754 C C . LEU A 1 91 ? 15.921 9.284 -0.257 1.00 68.12 91 LEU A C 1
ATOM 756 O O . LEU A 1 91 ? 16.019 8.883 -1.417 1.00 68.12 91 LEU A O 1
ATOM 760 N N . THR A 1 92 ? 16.889 9.095 0.641 1.00 78.50 92 THR A N 1
ATOM 761 C CA . THR A 1 92 ? 18.056 8.261 0.344 1.00 78.50 92 THR A CA 1
ATOM 762 C C . THR A 1 92 ? 17.630 6.793 0.245 1.00 78.50 92 THR A C 1
ATOM 764 O O . THR A 1 92 ? 16.713 6.371 0.956 1.00 78.50 92 THR A O 1
ATOM 767 N N . PRO A 1 93 ? 18.309 5.972 -0.577 1.00 78.25 93 PRO A N 1
ATOM 768 C CA . PRO A 1 93 ? 17.983 4.552 -0.694 1.00 78.25 93 PRO A CA 1
ATOM 769 C C . PRO A 1 93 ? 17.965 3.800 0.638 1.00 78.25 93 PRO A C 1
ATOM 771 O O . PRO A 1 93 ? 17.124 2.935 0.851 1.00 78.25 93 PRO A O 1
ATOM 774 N N . SER A 1 94 ? 18.844 4.183 1.564 1.00 82.62 94 SER A N 1
ATOM 775 C CA . SER A 1 94 ? 18.883 3.627 2.916 1.00 82.62 94 SER A CA 1
ATOM 776 C C . SER A 1 94 ? 17.605 3.872 3.711 1.00 82.62 94 SER A C 1
ATOM 778 O O . SER A 1 94 ? 17.118 2.976 4.394 1.00 82.62 94 SER A O 1
ATOM 780 N N . VAL A 1 95 ? 17.022 5.068 3.595 1.00 84.38 95 VAL A N 1
ATOM 781 C CA . VAL A 1 95 ? 15.757 5.396 4.259 1.00 84.38 95 VAL A CA 1
ATOM 782 C C . VAL A 1 95 ? 14.615 4.620 3.612 1.00 84.38 95 VAL A C 1
ATOM 784 O O . VAL A 1 95 ? 13.782 4.066 4.322 1.00 84.38 95 VAL A O 1
ATOM 787 N N . LEU A 1 96 ? 14.602 4.506 2.282 1.00 82.81 96 LEU A N 1
ATOM 788 C CA . LEU A 1 96 ? 13.582 3.740 1.564 1.00 82.81 96 LEU A CA 1
ATOM 789 C C . LEU A 1 96 ? 13.578 2.260 1.984 1.00 82.81 96 LEU A C 1
ATOM 791 O O . LEU A 1 96 ? 12.532 1.701 2.313 1.00 82.81 96 LEU A O 1
ATOM 795 N N . VAL A 1 97 ? 14.755 1.633 2.032 1.00 86.19 97 VAL A N 1
ATOM 796 C CA . VAL A 1 97 ? 14.902 0.236 2.464 1.00 86.19 97 VAL A CA 1
ATOM 797 C C . VAL A 1 97 ? 14.525 0.064 3.934 1.00 86.19 97 VAL A C 1
ATOM 799 O O . VAL A 1 97 ? 13.853 -0.913 4.279 1.00 86.19 97 VAL A O 1
ATOM 802 N N . ALA A 1 98 ? 14.894 1.016 4.796 1.00 87.06 98 ALA A N 1
ATOM 803 C CA . ALA A 1 98 ? 14.475 1.013 6.193 1.00 87.06 98 ALA A CA 1
ATOM 804 C C . ALA A 1 98 ? 12.944 1.063 6.323 1.00 87.06 98 ALA A C 1
ATOM 806 O O . ALA A 1 98 ? 12.383 0.249 7.054 1.00 87.06 98 ALA A O 1
ATOM 807 N N . MET A 1 99 ? 12.264 1.920 5.553 1.00 86.62 99 MET A N 1
ATOM 808 C CA . MET A 1 99 ? 10.798 1.999 5.538 1.00 86.62 99 MET A CA 1
ATOM 809 C C . MET A 1 99 ? 10.147 0.688 5.083 1.00 86.62 99 MET A C 1
ATOM 811 O O . MET A 1 99 ? 9.169 0.249 5.687 1.00 86.62 99 MET A O 1
ATOM 815 N N . TYR A 1 100 ? 10.683 0.027 4.049 1.00 87.00 100 TYR A N 1
ATOM 816 C CA . TYR A 1 100 ? 10.179 -1.285 3.629 1.00 87.00 100 TYR A CA 1
ATOM 817 C C . TYR A 1 100 ? 10.343 -2.338 4.727 1.00 87.00 100 TYR A C 1
ATOM 819 O O . TYR A 1 100 ? 9.417 -3.102 5.002 1.00 87.00 100 TYR A O 1
ATOM 827 N N . SER A 1 101 ? 11.506 -2.367 5.381 1.00 90.25 101 SER A N 1
ATOM 828 C CA . SER A 1 101 ? 11.772 -3.292 6.484 1.00 90.25 101 SER A CA 1
ATOM 829 C C . SER A 1 101 ? 10.841 -3.040 7.672 1.00 90.25 101 SER A C 1
ATOM 831 O O . SER A 1 101 ? 10.264 -3.986 8.203 1.00 90.25 101 SER A O 1
ATOM 833 N N . GLU A 1 102 ? 10.673 -1.782 8.077 1.00 92.19 102 GLU A N 1
ATOM 834 C CA . GLU A 1 102 ? 9.807 -1.384 9.189 1.00 92.19 102 GLU A CA 1
ATOM 835 C C . GLU A 1 102 ? 8.348 -1.747 8.905 1.00 92.19 102 GLU A C 1
ATOM 837 O O . GLU A 1 102 ? 7.694 -2.403 9.718 1.00 92.19 102 GLU A O 1
ATOM 842 N N . LYS A 1 103 ? 7.848 -1.408 7.711 1.00 90.50 103 LYS A N 1
ATOM 843 C CA . LYS A 1 103 ? 6.460 -1.688 7.341 1.00 90.50 103 LYS A CA 1
ATOM 844 C C . LYS A 1 103 ? 6.177 -3.185 7.244 1.00 90.50 103 LYS A C 1
ATOM 846 O O . LYS A 1 103 ? 5.120 -3.646 7.671 1.00 90.50 103 LYS A O 1
ATOM 851 N N . THR A 1 104 ? 7.129 -3.958 6.728 1.00 91.06 104 THR A N 1
ATOM 852 C CA . THR A 1 104 ? 7.020 -5.421 6.693 1.00 91.06 104 THR A CA 1
ATOM 853 C C . THR A 1 104 ? 7.007 -6.009 8.107 1.00 91.06 104 THR A C 1
ATOM 855 O O . THR A 1 104 ? 6.220 -6.911 8.389 1.00 91.06 104 THR A O 1
ATOM 858 N N . GLN A 1 105 ? 7.820 -5.470 9.021 1.00 92.75 105 GLN A N 1
ATOM 859 C CA . GLN A 1 105 ? 7.848 -5.899 10.419 1.00 92.75 105 GLN A CA 1
ATOM 860 C C . GLN A 1 105 ? 6.535 -5.578 11.153 1.00 92.75 105 GLN A C 1
ATOM 862 O O . GLN A 1 105 ? 6.045 -6.421 11.905 1.00 92.75 105 GLN A O 1
ATOM 867 N N . GLU A 1 106 ? 5.935 -4.406 10.910 1.00 93.50 106 GLU A N 1
ATOM 868 C CA . GLU A 1 106 ? 4.601 -4.050 11.424 1.00 93.50 106 GLU A CA 1
ATOM 869 C C . GLU A 1 106 ? 3.553 -5.086 10.981 1.00 93.50 106 GLU A C 1
ATOM 871 O O . GLU A 1 106 ? 2.775 -5.592 11.792 1.00 93.50 106 GLU A O 1
ATOM 876 N N . LEU A 1 107 ? 3.564 -5.456 9.697 1.00 91.75 107 LEU A N 1
ATOM 877 C CA . LEU A 1 107 ? 2.631 -6.433 9.134 1.00 91.75 107 LEU A CA 1
ATOM 878 C C . LEU A 1 107 ? 2.865 -7.852 9.678 1.00 91.75 107 LEU A C 1
ATOM 880 O O . LEU A 1 107 ? 1.906 -8.577 9.934 1.00 91.75 107 LEU A O 1
ATOM 884 N N . GLU A 1 108 ? 4.116 -8.245 9.921 1.00 92.69 108 GLU A N 1
ATOM 885 C CA . GLU A 1 108 ? 4.451 -9.532 10.545 1.00 92.69 108 GLU A CA 1
ATOM 886 C C . GLU A 1 108 ? 3.985 -9.591 12.010 1.00 92.69 108 GLU A C 1
ATOM 888 O O . GLU A 1 108 ? 3.484 -10.622 12.468 1.00 92.69 108 GLU A O 1
ATOM 893 N N . GLN A 1 109 ? 4.094 -8.484 12.752 1.00 93.56 109 GLN A N 1
ATOM 894 C CA . GLN A 1 109 ? 3.515 -8.375 14.093 1.00 93.56 109 GLN A CA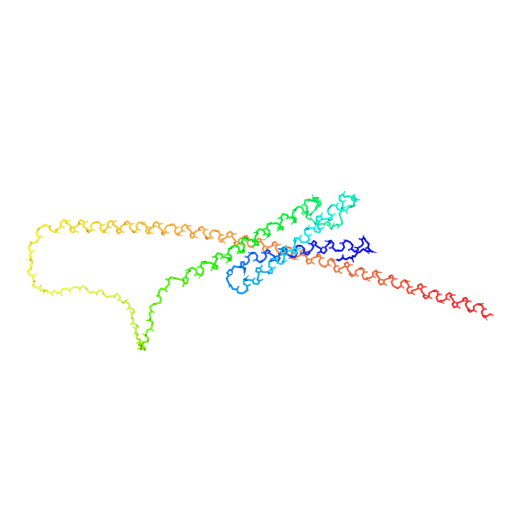 1
ATOM 895 C C . GLN A 1 109 ? 1.991 -8.478 14.046 1.00 93.56 109 GLN A C 1
ATOM 897 O O . GLN A 1 109 ? 1.405 -9.196 14.855 1.00 93.56 109 GLN A O 1
ATOM 902 N N . PHE A 1 110 ? 1.357 -7.835 13.066 1.00 91.12 110 PHE A N 1
ATOM 903 C CA . PHE A 1 110 ? -0.083 -7.931 12.865 1.00 91.12 110 PHE A CA 1
ATOM 904 C C . PHE A 1 110 ? -0.540 -9.364 12.534 1.00 91.12 110 PHE A C 1
ATOM 906 O O . PHE A 1 110 ? -1.534 -9.831 13.080 1.00 91.12 110 PHE A O 1
ATOM 913 N N . CYS A 1 111 ? 0.211 -10.127 11.732 1.00 90.19 111 CYS A N 1
ATOM 914 C CA . CYS A 1 111 ? -0.072 -11.556 11.530 1.00 90.19 111 CYS A CA 1
ATOM 915 C C . CYS A 1 111 ? -0.122 -12.327 12.856 1.00 90.19 111 CYS A C 1
ATOM 917 O O . CYS A 1 111 ? -1.044 -13.108 13.094 1.00 90.19 111 CYS A O 1
ATOM 919 N N . LYS A 1 112 ? 0.846 -12.076 13.745 1.00 91.25 112 LYS A N 1
ATOM 920 C CA . LYS A 1 112 ? 0.909 -12.734 15.058 1.00 91.25 112 LYS A CA 1
ATOM 921 C C . LYS A 1 112 ? -0.274 -12.348 15.947 1.00 91.25 112 LYS A C 1
ATOM 923 O O . LYS A 1 112 ? -0.791 -13.199 16.672 1.00 91.25 112 LYS A O 1
ATOM 928 N N . THR A 1 113 ? -0.724 -11.092 15.900 1.00 88.88 113 THR A N 1
ATOM 929 C CA . THR A 1 113 ? -1.901 -10.661 16.669 1.00 88.88 113 THR A CA 1
ATOM 930 C C . THR A 1 113 ? -3.192 -11.251 16.108 1.00 88.88 113 THR A C 1
ATOM 932 O O . THR A 1 113 ? -4.021 -11.699 16.899 1.00 88.88 113 THR A O 1
ATOM 935 N N . MET A 1 114 ? -3.347 -11.346 14.782 1.00 87.06 114 MET A N 1
ATOM 936 C CA . MET A 1 114 ? -4.490 -12.023 14.154 1.00 87.06 114 MET A CA 1
ATOM 937 C C . MET A 1 114 ? -4.594 -13.491 14.582 1.00 87.06 114 MET A C 1
ATOM 939 O O . MET A 1 114 ? -5.676 -13.950 14.952 1.00 87.06 114 MET A O 1
ATOM 943 N N . ASP A 1 115 ? -3.475 -14.220 14.569 1.00 84.62 115 ASP A N 1
ATOM 944 C CA . ASP A 1 115 ? -3.436 -15.628 14.978 1.00 84.62 115 ASP A CA 1
ATOM 945 C C . ASP A 1 115 ? -3.791 -15.785 16.466 1.00 84.62 115 ASP A C 1
ATOM 947 O O . ASP A 1 115 ? -4.589 -16.652 16.836 1.00 84.62 115 ASP A O 1
ATOM 951 N N . SER A 1 116 ? -3.284 -14.886 17.316 1.00 86.44 116 SER A N 1
ATOM 952 C CA . SER A 1 116 ? -3.636 -14.832 18.739 1.00 86.44 116 SER A CA 1
ATOM 953 C C . SER A 1 116 ? -5.135 -14.573 18.951 1.00 86.44 116 SER A C 1
ATOM 955 O O . SER A 1 116 ? -5.797 -15.330 19.665 1.00 86.44 116 SER A O 1
ATOM 957 N N . HIS A 1 117 ? -5.712 -13.583 18.262 1.00 84.31 117 HIS A N 1
ATOM 958 C CA . HIS A 1 117 ? -7.147 -13.282 18.324 1.00 84.31 117 HIS A CA 1
ATOM 959 C C . HIS A 1 117 ? -8.003 -14.463 17.855 1.00 84.31 117 HIS A C 1
ATOM 961 O O . HIS A 1 117 ? -8.979 -14.814 18.517 1.00 84.31 117 HIS A O 1
ATOM 967 N N . SER A 1 118 ? -7.618 -15.125 16.759 1.00 80.94 118 SER A N 1
ATOM 968 C CA . SER A 1 118 ? -8.331 -16.309 16.272 1.00 80.94 118 SER A CA 1
ATOM 969 C C . SER A 1 118 ? -8.274 -17.456 17.282 1.00 80.94 118 SER A C 1
ATOM 971 O O . SER A 1 118 ? -9.291 -18.108 17.517 1.00 80.94 118 SER A O 1
ATOM 973 N N . SER A 1 119 ? -7.115 -17.692 17.906 1.00 78.94 119 SER A N 1
ATOM 974 C CA . SER A 1 119 ? -6.958 -18.745 18.917 1.00 78.94 119 SER A CA 1
ATOM 975 C C . SER A 1 119 ? -7.803 -18.485 20.169 1.00 78.94 119 SER A C 1
ATOM 977 O O . SER A 1 119 ? -8.384 -19.420 20.720 1.00 78.94 119 SER A O 1
ATOM 979 N N . LYS A 1 120 ? -7.948 -17.213 20.566 1.00 82.75 120 LYS A N 1
ATOM 980 C CA . LYS A 1 120 ? -8.772 -16.792 21.703 1.00 82.75 120 LYS A CA 1
ATOM 981 C C . LYS A 1 120 ? -10.269 -16.972 21.437 1.00 82.75 120 LYS A C 1
ATOM 983 O O . LYS A 1 120 ? -10.986 -17.479 22.291 1.00 82.75 120 LYS A O 1
ATOM 988 N N . ILE A 1 121 ? -10.737 -16.635 20.234 1.00 78.94 121 ILE A N 1
ATOM 989 C CA . ILE A 1 121 ? -12.138 -16.860 19.839 1.00 78.94 121 ILE A CA 1
ATOM 990 C C . ILE A 1 121 ? -12.448 -18.365 19.798 1.00 78.94 121 ILE A C 1
ATOM 992 O O . ILE A 1 121 ? -13.512 -18.799 20.240 1.00 78.94 121 ILE A O 1
ATOM 996 N N . LEU A 1 122 ? -11.519 -19.184 19.294 1.00 74.19 122 LEU A N 1
ATOM 997 C CA . LEU A 1 122 ? -11.654 -20.642 19.304 1.00 74.19 122 LEU A CA 1
ATOM 998 C C . LEU A 1 122 ? -11.736 -21.194 20.735 1.00 74.19 122 LEU A C 1
ATOM 1000 O O . LEU A 1 122 ? -12.656 -21.961 21.024 1.00 74.19 122 LEU A O 1
ATOM 1004 N N . SER A 1 123 ? -10.848 -20.780 21.642 1.00 76.12 123 SER A N 1
ATOM 1005 C CA . SER A 1 123 ? -10.861 -21.263 23.029 1.00 76.12 123 SER A CA 1
ATOM 1006 C C . SER A 1 123 ? -12.101 -20.811 23.813 1.00 76.12 123 SER A C 1
ATOM 1008 O O . SER A 1 123 ? -12.689 -21.620 24.532 1.00 76.12 123 SER A O 1
ATOM 1010 N N . GLU A 1 124 ? -12.580 -19.579 23.616 1.00 75.00 124 GLU A N 1
ATOM 1011 C CA . GLU A 1 124 ? -13.835 -19.088 24.211 1.00 75.00 124 GLU A CA 1
ATOM 1012 C C . GLU A 1 124 ? -15.069 -19.829 23.662 1.00 75.00 124 GLU A C 1
ATOM 1014 O O . GLU A 1 124 ? -15.999 -20.143 24.414 1.00 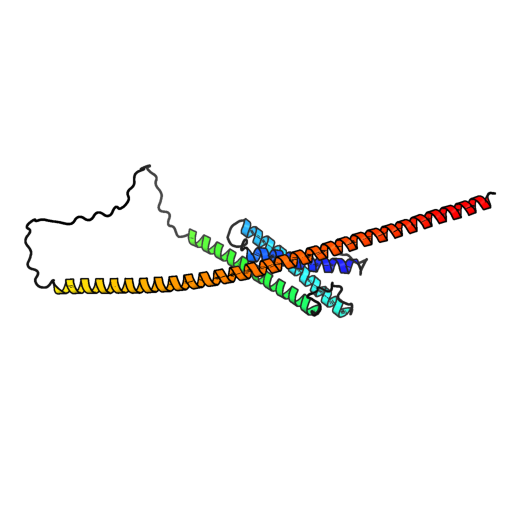75.00 124 GLU A O 1
ATOM 1019 N N . SER A 1 125 ? -15.061 -20.190 22.372 1.00 65.50 125 SER A N 1
ATOM 1020 C CA . SER A 1 125 ? -16.149 -20.960 21.751 1.00 65.50 125 SER A CA 1
ATOM 1021 C C . SER A 1 125 ? -16.236 -22.411 22.246 1.00 65.50 125 SER A C 1
ATOM 1023 O O . SER A 1 125 ? -17.335 -22.965 22.326 1.00 65.50 125 SER A O 1
ATOM 1025 N N . HIS A 1 126 ? -15.102 -23.017 22.615 1.00 60.88 126 HIS A N 1
ATOM 1026 C CA . HIS A 1 126 ? -15.058 -24.353 23.214 1.00 60.88 126 HIS A CA 1
ATOM 1027 C C . HIS A 1 126 ? -15.429 -24.329 24.703 1.00 60.88 126 HIS A C 1
ATOM 1029 O O . HIS A 1 126 ? -16.231 -25.156 25.128 1.00 60.88 126 HIS A O 1
ATOM 1035 N N . SER A 1 127 ? -14.956 -23.331 25.457 1.00 58.50 127 SER A N 1
ATOM 1036 C CA . SER A 1 127 ? -15.302 -23.139 26.876 1.00 58.50 127 SER A CA 1
ATOM 1037 C C . SER A 1 127 ? -16.810 -22.918 27.091 1.00 58.50 127 SER A C 1
ATOM 1039 O O . SER A 1 127 ? -17.414 -23.472 28.007 1.00 58.50 127 SER A O 1
ATOM 1041 N N . SER A 1 128 ? -17.469 -22.197 26.178 1.00 55.59 128 SER A N 1
ATOM 1042 C CA . SER A 1 128 ? -18.912 -21.914 26.274 1.00 55.59 128 SER A CA 1
ATOM 1043 C C . SER A 1 128 ? -19.816 -23.118 25.955 1.00 55.59 128 SER A C 1
ATOM 1045 O O . SER A 1 128 ? -21.008 -23.084 26.257 1.00 55.59 128 SER A O 1
ATOM 1047 N N . LYS A 1 129 ? -19.285 -24.190 25.346 1.00 54.44 129 LYS A N 1
ATOM 1048 C CA . LYS A 1 129 ? -20.053 -25.410 25.029 1.00 54.44 129 LYS A CA 1
ATOM 1049 C C . LYS A 1 129 ? -20.019 -26.473 26.132 1.00 54.44 129 LYS A C 1
ATOM 1051 O O . LYS A 1 129 ? -20.783 -27.428 26.045 1.00 54.44 129 LYS A O 1
ATOM 1056 N N . GLU A 1 130 ? -19.206 -26.302 27.174 1.00 49.66 130 GLU A N 1
ATOM 1057 C CA . GLU A 1 130 ? -19.022 -27.303 28.239 1.00 49.66 130 GLU A CA 1
ATOM 1058 C C . GLU A 1 130 ? -19.881 -27.069 29.503 1.00 49.66 130 GLU A C 1
ATOM 1060 O O . GLU A 1 130 ? -19.776 -27.825 30.465 1.00 49.66 130 GLU A O 1
ATOM 1065 N N . GLN A 1 131 ? -20.782 -26.075 29.514 1.00 45.81 131 GLN A N 1
ATOM 1066 C CA . GLN A 1 131 ? -21.587 -25.709 30.699 1.00 45.81 131 GLN A CA 1
ATOM 1067 C C . GLN A 1 131 ? -23.110 -25.635 30.488 1.00 45.81 131 GLN A C 1
ATOM 1069 O O . GLN A 1 131 ? -23.806 -24.938 31.225 1.00 45.81 131 GLN A O 1
ATOM 1074 N N . ILE A 1 132 ? -23.675 -26.397 29.548 1.00 42.12 132 ILE A N 1
ATOM 1075 C CA . ILE A 1 132 ? -25.119 -26.681 29.584 1.00 42.12 132 ILE A CA 1
ATOM 1076 C C . ILE A 1 132 ? -25.298 -28.140 30.014 1.00 42.12 132 ILE A C 1
ATOM 1078 O O . ILE A 1 132 ? -25.081 -29.031 29.191 1.00 42.12 132 ILE A O 1
ATOM 1082 N N . PRO A 1 133 ? -25.683 -28.429 31.274 1.00 43.66 133 PRO A N 1
ATOM 1083 C CA . PRO A 1 133 ? -26.124 -29.768 31.629 1.00 43.66 133 PRO A CA 1
ATOM 1084 C C . PRO A 1 133 ? -27.342 -30.108 30.764 1.00 43.66 133 PRO A C 1
ATOM 1086 O O . PRO A 1 133 ? -28.399 -29.486 30.876 1.00 43.66 133 PRO A O 1
ATOM 1089 N N . MET A 1 134 ? -27.173 -31.081 29.865 1.00 38.25 134 MET A N 1
ATOM 1090 C CA . MET A 1 134 ? -28.276 -31.709 29.147 1.00 38.25 134 MET A CA 1
ATOM 1091 C C . MET A 1 134 ? -29.234 -32.311 30.175 1.00 38.25 134 MET A C 1
ATOM 1093 O O . MET A 1 134 ? -28.960 -33.354 30.766 1.00 38.25 134 MET A O 1
ATOM 1097 N N . ALA A 1 135 ? -30.374 -31.657 30.379 1.00 45.94 135 ALA A N 1
ATOM 1098 C CA . ALA A 1 135 ? -31.556 -32.344 30.866 1.00 45.94 135 ALA A CA 1
ATOM 1099 C C . ALA A 1 135 ? -31.994 -33.352 29.783 1.00 45.94 135 ALA A C 1
ATOM 1101 O O . ALA A 1 135 ? -31.994 -32.998 28.599 1.00 45.94 135 ALA A O 1
ATOM 1102 N N . PRO A 1 136 ? -32.350 -34.597 30.141 1.00 42.56 136 PRO A N 1
ATOM 1103 C CA . PRO A 1 136 ? -32.798 -35.576 29.164 1.00 42.56 136 PRO A CA 1
ATOM 1104 C C . PRO A 1 136 ? -34.150 -35.142 28.590 1.00 42.56 136 PRO A C 1
ATOM 1106 O O . PRO A 1 136 ? -35.147 -35.028 29.302 1.00 42.56 136 PRO A O 1
ATOM 1109 N N . SER A 1 137 ? -34.182 -34.902 27.284 1.00 41.84 137 SER A N 1
ATOM 1110 C CA . SER A 1 137 ? -35.402 -34.699 26.517 1.00 41.84 137 SER A CA 1
ATOM 1111 C C . SER A 1 137 ? -36.090 -36.045 26.281 1.00 41.84 137 SER A C 1
ATOM 1113 O O . SER A 1 137 ? -35.733 -36.789 25.370 1.00 41.84 137 SER A O 1
ATOM 1115 N N . SER A 1 138 ? -37.121 -36.349 27.076 1.00 36.81 138 SER A N 1
ATOM 1116 C CA . SER A 1 138 ? -38.177 -37.255 26.622 1.00 36.81 138 SER A CA 1
ATOM 1117 C C . SER A 1 138 ? -39.280 -36.438 25.954 1.00 36.81 138 SER A C 1
ATOM 1119 O O . SER A 1 138 ? -39.910 -35.585 26.575 1.00 36.81 138 SER A O 1
ATOM 1121 N N . SER A 1 139 ? -39.473 -36.727 24.674 1.00 40.28 139 SER A N 1
ATOM 1122 C CA . SER A 1 139 ? -40.681 -36.536 23.871 1.00 40.28 139 SER A CA 1
ATOM 1123 C C . SER A 1 139 ? -41.991 -36.368 24.653 1.00 40.28 139 SER A C 1
ATOM 1125 O O . SER A 1 139 ? -42.300 -37.208 25.496 1.00 40.28 139 SER A O 1
ATOM 1127 N N . ALA A 1 140 ? -42.829 -35.405 24.257 1.00 36.50 140 ALA A N 1
ATOM 1128 C CA . ALA A 1 140 ? -44.061 -35.674 23.500 1.00 36.50 140 ALA A CA 1
ATOM 1129 C C . ALA A 1 140 ? -44.998 -34.444 23.461 1.00 36.50 140 ALA A C 1
ATOM 1131 O O . ALA A 1 140 ? -45.083 -33.688 24.422 1.00 36.50 140 ALA A O 1
ATOM 1132 N N . VAL A 1 141 ? -45.756 -34.363 22.358 1.00 38.56 141 VAL A N 1
ATOM 1133 C CA . VAL A 1 141 ? -47.032 -33.640 22.160 1.00 38.56 141 VAL A CA 1
ATOM 1134 C C . VAL A 1 141 ? -46.903 -32.123 21.930 1.00 38.56 141 VAL A C 1
ATOM 1136 O O . VAL A 1 141 ? -46.627 -31.345 22.831 1.00 38.56 141 VAL A O 1
ATOM 1139 N N . GLU A 1 142 ? -46.855 -31.676 20.674 1.00 36.00 142 GLU A N 1
ATOM 1140 C CA . GLU A 1 142 ? -48.009 -31.325 19.815 1.00 36.00 142 GLU A CA 1
ATOM 1141 C C . GLU A 1 142 ? -48.765 -30.047 20.222 1.00 36.00 142 GLU A C 1
ATOM 1143 O O . GLU A 1 142 ? -49.378 -29.947 21.276 1.00 36.00 142 GLU A O 1
ATOM 1148 N N . ALA A 1 143 ? -48.727 -29.102 19.278 1.00 42.81 143 ALA A N 1
ATOM 1149 C CA . ALA A 1 143 ? -49.819 -28.254 18.806 1.00 42.81 143 ALA A CA 1
ATOM 1150 C C . ALA A 1 143 ? -50.759 -27.583 19.827 1.00 42.81 143 ALA A C 1
ATOM 1152 O O . ALA A 1 143 ? -51.677 -28.188 20.365 1.00 42.81 143 ALA A O 1
ATOM 1153 N N . SER A 1 144 ? -50.679 -26.250 19.892 1.00 39.19 144 SER A N 1
ATOM 1154 C CA . SER A 1 144 ? -51.861 -25.410 20.109 1.00 39.19 144 SER A CA 1
ATOM 1155 C C . SER A 1 144 ? -51.602 -23.991 19.603 1.00 39.19 144 SER A C 1
ATOM 1157 O O . SER A 1 144 ? -50.987 -23.163 20.272 1.00 39.19 144 SER A O 1
ATOM 1159 N N . GLN A 1 145 ? -52.098 -23.723 18.397 1.00 39.94 145 GLN A N 1
ATOM 1160 C CA . GLN A 1 145 ? -52.424 -22.386 17.908 1.00 39.94 145 GLN A CA 1
ATOM 1161 C C . GLN A 1 145 ? -53.293 -21.629 18.928 1.00 39.94 145 GLN A C 1
ATOM 1163 O O . GLN A 1 145 ? -54.117 -22.244 19.602 1.00 39.94 145 GLN A O 1
ATOM 1168 N N . GLY A 1 146 ? -53.215 -20.295 18.958 1.00 34.53 146 GLY A N 1
ATOM 1169 C CA . GLY A 1 146 ? -54.358 -19.504 19.426 1.00 34.53 146 GLY A CA 1
ATOM 1170 C C . GLY A 1 146 ? -54.061 -18.158 20.079 1.00 34.53 146 GLY A C 1
ATOM 1171 O O . GLY A 1 146 ? -53.780 -18.087 21.264 1.00 34.53 146 GLY A O 1
ATOM 1172 N N . ASN A 1 147 ? -54.329 -17.102 19.311 1.00 36.34 147 ASN A N 1
ATOM 1173 C CA . ASN A 1 147 ? -54.980 -15.860 19.742 1.00 36.34 147 ASN A CA 1
ATOM 1174 C C . ASN A 1 147 ? -54.263 -14.846 20.659 1.00 36.34 147 ASN A C 1
ATOM 1176 O O . ASN A 1 147 ? -54.210 -14.959 21.877 1.00 36.34 147 ASN A O 1
ATOM 1180 N N . LEU A 1 148 ? -53.909 -13.721 20.019 1.00 43.66 148 LEU A N 1
ATOM 1181 C CA . LEU A 1 148 ? -54.524 -12.396 20.223 1.00 43.66 148 LEU A CA 1
ATOM 1182 C C . LEU A 1 148 ? -54.944 -12.032 21.660 1.00 43.66 148 LEU A C 1
ATOM 1184 O O . LEU A 1 148 ? -55.982 -12.489 22.129 1.00 43.66 148 LEU A O 1
ATOM 1188 N N . ARG A 1 149 ? -54.322 -10.981 22.216 1.00 39.06 149 ARG A N 1
ATOM 1189 C CA . ARG A 1 149 ? -55.015 -9.686 22.407 1.00 39.06 149 ARG A CA 1
ATOM 1190 C C . ARG A 1 149 ? -54.137 -8.611 23.053 1.00 39.06 149 ARG A C 1
ATOM 1192 O O . ARG A 1 149 ? -53.684 -8.729 24.186 1.00 39.06 149 ARG A O 1
ATOM 1199 N N . ARG A 1 150 ? -54.023 -7.502 22.312 1.00 40.53 150 ARG A N 1
ATOM 1200 C CA . ARG A 1 150 ? -54.085 -6.106 22.780 1.00 40.53 150 ARG A CA 1
ATOM 1201 C C . ARG A 1 150 ? -54.520 -5.964 24.248 1.00 40.53 150 ARG A C 1
ATOM 1203 O O . ARG A 1 150 ? -55.686 -6.200 24.564 1.00 40.53 150 ARG A O 1
ATOM 1210 N N . ARG A 1 151 ? -53.629 -5.457 25.104 1.00 39.88 151 ARG A N 1
ATOM 1211 C CA . ARG A 1 151 ? -54.032 -4.809 26.359 1.00 39.88 151 ARG A CA 1
ATOM 1212 C C . ARG A 1 151 ? -54.661 -3.460 26.020 1.00 39.88 151 ARG A C 1
ATOM 1214 O O . ARG A 1 151 ? -53.965 -2.480 25.784 1.00 39.88 151 ARG A O 1
ATOM 1221 N N . HIS A 1 152 ? -55.984 -3.458 25.938 1.00 36.84 152 HIS A N 1
ATOM 1222 C CA . HIS A 1 152 ? -56.791 -2.251 25.960 1.00 36.84 152 HIS A CA 1
ATOM 1223 C C . HIS A 1 152 ? -56.907 -1.788 27.414 1.00 36.84 152 HIS A C 1
ATOM 1225 O O . HIS A 1 152 ? -57.245 -2.575 28.296 1.00 36.84 152 HIS A O 1
ATOM 1231 N N . VAL A 1 153 ? -56.603 -0.515 27.641 1.00 45.12 153 VAL A N 1
ATOM 1232 C CA . VAL A 1 153 ? -56.910 0.219 28.868 1.00 45.12 153 VAL A CA 1
ATOM 1233 C C . VAL A 1 153 ? -58.429 0.243 29.033 1.00 45.12 153 VAL A C 1
ATOM 1235 O O . VAL A 1 153 ? -59.129 0.652 28.105 1.00 45.12 153 VAL A O 1
ATOM 1238 N N . VAL A 1 154 ? -58.927 -0.201 30.187 1.00 36.78 154 VAL A N 1
ATOM 1239 C CA . VAL A 1 154 ? -60.287 0.077 30.661 1.00 36.78 154 VAL A CA 1
ATOM 1240 C C . VAL A 1 154 ? -60.211 0.321 32.166 1.00 36.78 154 VAL A C 1
ATOM 1242 O O . VAL A 1 154 ? -59.894 -0.575 32.944 1.00 36.78 154 VAL A O 1
ATOM 1245 N N . VAL A 1 155 ? -60.463 1.575 32.529 1.00 46.84 155 VAL A N 1
ATOM 1246 C CA . VAL A 1 155 ? -60.877 2.032 33.858 1.00 46.84 155 VAL A CA 1
ATOM 1247 C C . VAL A 1 155 ? -62.287 1.495 34.126 1.00 46.84 155 VAL A C 1
ATOM 1249 O O . VAL A 1 155 ? -63.105 1.495 33.205 1.00 46.84 155 VAL A O 1
ATOM 1252 N N . PRO A 1 156 ? -62.601 1.091 35.364 1.00 40.78 156 PRO A N 1
ATOM 1253 C CA . PRO A 1 156 ? -63.916 1.443 35.882 1.00 40.78 156 PRO A CA 1
ATOM 1254 C C . PRO A 1 156 ? -63.828 2.064 37.274 1.00 40.78 156 PRO A C 1
ATOM 1256 O O . PRO A 1 156 ? -63.291 1.479 38.216 1.00 40.78 156 PRO A O 1
ATOM 1259 N N . ASP A 1 157 ? -64.407 3.253 37.348 1.00 35.06 157 ASP A N 1
ATOM 1260 C CA . ASP A 1 157 ? -64.826 3.929 38.561 1.00 35.06 157 ASP A CA 1
ATOM 1261 C C . ASP A 1 157 ? -66.229 3.434 38.976 1.00 35.06 157 ASP A C 1
ATOM 1263 O O . ASP A 1 157 ? -67.046 3.067 38.132 1.00 35.06 157 ASP A O 1
ATOM 1267 N N . GLU A 1 158 ? -66.458 3.505 40.290 1.00 39.34 158 GLU A N 1
ATOM 1268 C CA . GLU A 1 158 ? -67.734 3.680 41.008 1.00 39.34 158 GLU A CA 1
ATOM 1269 C C . GLU A 1 158 ? -68.621 2.497 41.516 1.00 39.34 158 GLU A C 1
ATOM 1271 O O . GLU A 1 158 ? -69.311 1.820 40.764 1.00 39.34 158 GLU A O 1
ATOM 1276 N N . ILE A 1 159 ? -68.669 2.409 42.874 1.00 41.72 159 ILE A N 1
ATOM 1277 C CA . ILE A 1 159 ? -69.848 2.386 43.802 1.00 41.72 159 ILE A CA 1
ATOM 1278 C C . ILE A 1 159 ? -70.756 1.121 43.790 1.00 41.72 159 ILE A C 1
ATOM 1280 O O . ILE A 1 159 ? -71.305 0.774 42.759 1.00 41.72 159 ILE A O 1
ATOM 1284 N N . ALA A 1 160 ? -71.124 0.392 44.865 1.00 37.41 160 ALA A N 1
ATOM 1285 C CA . ALA A 1 160 ? -70.948 0.359 46.335 1.00 37.41 160 ALA A CA 1
ATOM 1286 C C . ALA A 1 160 ? -71.518 -1.013 46.853 1.00 37.41 160 ALA A C 1
ATOM 1288 O O . ALA A 1 160 ? -71.655 -1.939 46.059 1.00 37.41 160 ALA A O 1
ATOM 1289 N N . PRO A 1 161 ? -72.000 -1.162 48.106 1.00 47.50 161 PRO A N 1
ATOM 1290 C CA . PRO A 1 161 ? -71.288 -1.387 49.365 1.00 47.50 161 PRO A CA 1
ATOM 1291 C C . PRO A 1 161 ? -71.465 -2.835 49.885 1.00 47.50 161 PRO A C 1
ATOM 1293 O O . PRO A 1 161 ? -72.516 -3.445 49.708 1.00 47.50 161 PRO A O 1
ATOM 1296 N N . SER A 1 162 ? -70.493 -3.378 50.623 1.00 35.12 162 SER A N 1
ATOM 1297 C CA . SER A 1 162 ? -70.755 -4.564 51.452 1.00 35.12 162 SER A CA 1
ATOM 1298 C C . SER A 1 162 ? -70.032 -4.481 52.788 1.00 35.12 162 SER A C 1
ATOM 1300 O O . SER A 1 162 ? -68.817 -4.307 52.872 1.00 35.12 162 SER A O 1
ATOM 1302 N N . ASN A 1 163 ? -70.848 -4.572 53.832 1.00 47.31 163 ASN A N 1
ATOM 1303 C CA . ASN A 1 163 ? -70.500 -4.538 55.238 1.00 47.31 163 ASN A CA 1
ATOM 1304 C C . ASN A 1 163 ? -69.568 -5.693 55.610 1.00 47.31 163 ASN A C 1
ATOM 1306 O O . ASN A 1 163 ? -69.994 -6.843 55.610 1.00 47.31 163 ASN A O 1
ATOM 1310 N N . THR A 1 164 ? -68.353 -5.380 56.054 1.00 41.53 164 THR A N 1
ATOM 1311 C CA . THR A 1 164 ? -67.575 -6.272 56.926 1.00 41.53 164 THR A CA 1
ATOM 1312 C C . THR A 1 164 ? -66.679 -5.447 57.843 1.00 41.53 164 THR A C 1
ATOM 1314 O O . THR A 1 164 ? -65.651 -4.913 57.441 1.00 41.53 164 THR A O 1
ATOM 1317 N N . VAL A 1 165 ? -67.165 -5.320 59.077 1.00 42.47 165 VAL A N 1
ATOM 1318 C CA . VAL A 1 165 ? -66.475 -5.147 60.363 1.00 42.47 165 VAL A CA 1
ATOM 1319 C C . VAL A 1 165 ? -64.960 -4.890 60.286 1.00 42.47 165 VAL A C 1
ATOM 1321 O O . VAL A 1 165 ? -64.147 -5.795 60.108 1.00 42.47 165 VAL A O 1
ATOM 1324 N N . LEU A 1 166 ? -64.595 -3.630 60.525 1.00 44.06 166 LEU A N 1
ATOM 1325 C CA . LEU A 1 166 ? -63.259 -3.187 60.921 1.00 44.06 166 LEU A CA 1
ATOM 1326 C C . LEU A 1 166 ? -62.842 -3.823 62.260 1.00 44.06 166 LEU A C 1
ATOM 1328 O O . LEU A 1 166 ? -63.543 -3.624 63.253 1.00 44.06 166 LEU A O 1
ATOM 1332 N N . PRO A 1 167 ? -61.646 -4.427 62.382 1.00 43.31 167 PRO A N 1
ATOM 1333 C CA . PRO A 1 167 ? -60.915 -4.346 63.630 1.00 43.31 167 PRO A CA 1
ATOM 1334 C C . PRO A 1 167 ? -60.272 -2.956 63.707 1.00 43.31 167 PRO A C 1
ATOM 1336 O O . PRO A 1 167 ? -59.483 -2.552 62.847 1.00 43.31 167 PRO A O 1
ATOM 1339 N N . LYS A 1 168 ? -60.643 -2.218 64.753 1.00 49.16 168 LYS A N 1
ATOM 1340 C CA . LYS A 1 168 ? -60.055 -0.944 65.172 1.00 49.16 168 LYS A CA 1
ATOM 1341 C C . LYS A 1 168 ? -58.527 -1.085 65.243 1.00 49.16 168 LYS A C 1
ATOM 1343 O O . LYS A 1 168 ? -57.999 -1.713 66.154 1.00 49.16 168 LYS A O 1
ATOM 1348 N N . ARG A 1 169 ? -57.819 -0.526 64.257 1.00 47.94 169 ARG A N 1
ATOM 1349 C CA . ARG A 1 169 ? -56.348 -0.463 64.210 1.00 47.94 169 ARG A CA 1
ATOM 1350 C C . ARG A 1 169 ? -55.902 0.995 64.192 1.00 47.94 169 ARG A C 1
ATOM 1352 O O . ARG A 1 169 ? -55.371 1.511 63.213 1.00 47.94 169 ARG A O 1
ATOM 1359 N N . GLU A 1 170 ? -56.197 1.642 65.306 1.00 47.16 170 GLU A N 1
ATOM 1360 C CA . GLU A 1 170 ? -55.554 2.867 65.778 1.00 47.16 170 GLU A CA 1
ATOM 1361 C C . GLU A 1 170 ? -54.041 2.554 65.887 1.00 47.16 170 GLU A C 1
ATOM 1363 O O . GLU A 1 170 ? -53.690 1.497 66.405 1.00 47.16 170 GLU A O 1
ATOM 1368 N N . ASN A 1 171 ? -53.162 3.382 65.305 1.00 49.72 171 ASN A N 1
ATOM 1369 C CA . ASN A 1 171 ? -51.705 3.175 65.077 1.00 49.72 171 ASN A CA 1
ATOM 1370 C C . ASN A 1 171 ? -51.253 2.567 63.726 1.00 49.72 171 ASN A C 1
ATOM 1372 O O . ASN A 1 171 ? -50.148 2.035 63.628 1.00 49.72 171 ASN A O 1
ATOM 1376 N N . ARG A 1 172 ? -52.047 2.652 62.644 1.00 49.25 172 ARG A N 1
ATOM 1377 C CA . ARG A 1 172 ? -51.579 2.304 61.272 1.00 49.25 172 ARG A CA 1
ATOM 1378 C C . ARG A 1 172 ? -51.622 3.445 60.244 1.00 49.25 172 ARG A C 1
ATOM 1380 O O . ARG A 1 172 ? -51.295 3.207 59.081 1.00 49.25 172 ARG A O 1
ATOM 1387 N N . GLY A 1 173 ? -52.028 4.647 60.662 1.00 49.50 173 GLY A N 1
ATOM 1388 C CA . GLY A 1 173 ? -52.132 5.838 59.808 1.00 49.50 173 GLY A CA 1
ATOM 1389 C C . GLY A 1 173 ? -50.773 6.447 59.454 1.00 49.50 173 GLY A C 1
ATOM 1390 O O . GLY A 1 173 ? -50.494 6.648 58.277 1.00 49.50 173 GLY A O 1
ATOM 1391 N N . GLU A 1 174 ? -49.893 6.626 60.444 1.00 52.16 174 GLU A N 1
ATOM 1392 C CA . GLU A 1 174 ? -48.584 7.278 60.253 1.00 52.16 174 GLU A CA 1
ATOM 1393 C C . GLU A 1 174 ? -47.599 6.431 59.427 1.00 52.16 174 GLU A C 1
ATOM 1395 O O . GLU A 1 174 ? -46.904 6.939 58.550 1.00 52.16 174 GLU A O 1
ATOM 1400 N N . ILE A 1 175 ? -47.604 5.106 59.605 1.00 52.72 175 ILE A N 1
ATOM 1401 C CA . ILE A 1 175 ? -46.689 4.204 58.880 1.00 52.72 175 ILE A CA 1
ATOM 1402 C C . ILE A 1 175 ? -47.061 4.107 57.385 1.00 52.72 175 ILE A C 1
ATOM 1404 O O . ILE A 1 175 ? -46.192 3.935 56.529 1.00 52.72 175 ILE A O 1
ATOM 1408 N N . ARG A 1 176 ? -48.352 4.240 57.036 1.00 53.47 176 ARG A N 1
ATOM 1409 C CA . ARG A 1 176 ? -48.803 4.254 55.632 1.00 53.47 176 ARG A CA 1
ATOM 1410 C C . ARG A 1 176 ? -48.502 5.582 54.941 1.00 53.47 176 ARG A C 1
ATOM 1412 O O . ARG A 1 176 ? -48.128 5.548 53.772 1.00 53.47 176 ARG A O 1
ATOM 1419 N N . SER A 1 177 ? -48.610 6.717 55.636 1.00 58.44 177 SER A N 1
ATOM 1420 C CA . SER A 1 177 ? -48.222 8.015 55.071 1.00 58.44 177 SER A CA 1
ATOM 1421 C C . SER A 1 177 ? -46.715 8.112 54.842 1.00 58.44 177 SER A C 1
ATOM 1423 O O . SER A 1 177 ? -46.298 8.611 53.801 1.00 58.44 177 SER A O 1
ATOM 1425 N N . GLU A 1 178 ? -45.890 7.567 55.742 1.00 61.06 178 GLU A N 1
ATOM 1426 C CA . GLU A 1 178 ? -44.435 7.540 55.551 1.00 61.06 178 GLU A CA 1
ATOM 1427 C C . GLU A 1 178 ? -44.000 6.623 54.403 1.00 61.06 178 GLU A C 1
ATOM 1429 O O . GLU A 1 178 ? -43.119 6.988 53.625 1.00 61.06 178 GLU A O 1
ATOM 1434 N N . ALA A 1 179 ? -44.623 5.449 54.260 1.00 67.25 179 ALA A N 1
ATOM 1435 C CA . ALA A 1 179 ? -44.343 4.544 53.146 1.00 67.25 179 ALA A CA 1
ATOM 1436 C C . ALA A 1 179 ? -44.739 5.164 51.794 1.00 67.25 179 ALA A C 1
ATOM 1438 O O . ALA A 1 179 ? -43.987 5.057 50.827 1.00 67.25 179 ALA A O 1
ATOM 1439 N N . TYR A 1 180 ? -45.877 5.864 51.737 1.00 69.12 180 TYR A N 1
ATOM 1440 C CA . TYR A 1 180 ? -46.334 6.550 50.528 1.00 69.12 180 TYR A CA 1
ATOM 1441 C C . TYR A 1 180 ? -45.440 7.750 50.175 1.00 69.12 180 TYR A C 1
ATOM 1443 O O . TYR A 1 180 ? -45.050 7.910 49.022 1.00 69.12 180 TYR A O 1
ATOM 1451 N N . LEU A 1 181 ? -45.019 8.539 51.173 1.00 70.31 181 LEU A N 1
ATOM 1452 C CA . LEU A 1 181 ? -44.062 9.640 50.997 1.00 70.31 181 LEU A CA 1
ATOM 1453 C C . LEU A 1 181 ? -42.681 9.153 50.537 1.00 70.31 181 LEU A C 1
ATOM 1455 O O . LEU A 1 181 ? -42.055 9.805 49.703 1.00 70.31 181 LEU A O 1
ATOM 1459 N N . LYS A 1 182 ? -42.201 8.009 51.044 1.00 72.44 182 LYS A N 1
ATOM 1460 C CA . LYS A 1 182 ? -40.955 7.383 50.567 1.00 72.44 182 LYS A CA 1
ATOM 1461 C C . LYS A 1 182 ? -41.079 6.934 49.114 1.00 72.44 182 LYS A C 1
ATOM 1463 O O . LYS A 1 182 ? -40.206 7.251 48.315 1.00 72.44 182 LYS A O 1
ATOM 1468 N N . GLN A 1 183 ? -42.184 6.281 48.763 1.00 74.06 183 GLN A N 1
ATOM 1469 C CA . GLN A 1 183 ? -42.429 5.818 47.399 1.00 74.06 183 GLN A CA 1
ATOM 1470 C C . GLN A 1 183 ? -42.593 6.982 46.409 1.00 74.06 183 GLN A C 1
ATOM 1472 O O . GLN A 1 183 ? -42.189 6.873 45.255 1.00 74.06 183 GLN A O 1
ATOM 1477 N N . GLN A 1 184 ? -43.159 8.107 46.849 1.00 74.88 184 GLN A N 1
ATOM 1478 C CA . GLN A 1 184 ? -43.292 9.304 46.024 1.00 74.88 184 GLN A CA 1
ATOM 1479 C C . GLN A 1 184 ? -41.945 10.004 45.815 1.00 74.88 184 GLN A C 1
ATOM 1481 O O . GLN A 1 184 ? -41.595 10.284 44.677 1.00 74.88 184 GLN A O 1
ATOM 1486 N N . LYS A 1 185 ? -41.123 10.142 46.865 1.00 78.94 185 LYS A N 1
ATOM 1487 C CA . LYS A 1 185 ? -39.739 10.635 46.735 1.00 78.94 185 LYS A CA 1
ATOM 1488 C C . LYS A 1 185 ? -38.881 9.766 45.816 1.00 78.94 185 LYS A C 1
ATOM 1490 O O . LYS A 1 185 ? -38.032 10.281 45.097 1.00 78.94 185 LYS A O 1
ATOM 1495 N N . GLU A 1 186 ? -39.085 8.453 45.842 1.00 78.00 186 GLU A N 1
ATOM 1496 C CA . GLU A 1 186 ? -38.365 7.519 44.976 1.00 78.00 186 GLU A CA 1
ATOM 1497 C C . GLU A 1 186 ? -38.822 7.640 43.514 1.00 78.00 186 GLU A C 1
ATOM 1499 O O . GLU A 1 186 ? -37.988 7.650 42.612 1.00 78.00 186 GLU A O 1
ATOM 1504 N N . LYS A 1 187 ? -40.124 7.844 43.269 1.00 77.88 187 LYS A N 1
ATOM 1505 C CA . LYS A 1 187 ? -40.648 8.171 41.932 1.00 77.88 187 LYS A CA 1
ATOM 1506 C C . LYS A 1 187 ? -40.126 9.509 41.415 1.00 77.88 187 LYS A C 1
ATOM 1508 O O . LYS A 1 187 ? -39.719 9.576 40.259 1.00 77.88 187 LYS A O 1
ATOM 1513 N N . ASP A 1 188 ? -40.097 10.540 42.253 1.00 84.44 188 ASP A N 1
ATOM 1514 C CA . ASP A 1 188 ? -39.572 11.855 41.876 1.00 84.44 188 ASP A CA 1
ATOM 1515 C C . ASP A 1 188 ? -38.084 11.747 41.513 1.00 84.44 188 ASP A C 1
ATOM 1517 O O . ASP A 1 188 ? -37.669 12.223 40.460 1.00 84.44 188 ASP A O 1
ATOM 1521 N N . ARG A 1 189 ? -37.304 10.992 42.300 1.00 83.31 189 ARG A N 1
ATOM 1522 C CA . ARG A 1 189 ? -35.892 10.708 42.008 1.00 83.31 189 ARG A CA 1
ATOM 1523 C C . ARG A 1 189 ? -35.692 9.958 40.687 1.00 83.31 189 ARG A C 1
ATOM 1525 O O . ARG A 1 189 ? -34.831 10.342 39.906 1.00 83.31 189 ARG A O 1
ATOM 1532 N N . ILE A 1 190 ? -36.485 8.921 40.414 1.00 84.19 190 ILE A N 1
ATOM 1533 C CA . ILE A 1 190 ? -36.408 8.179 39.142 1.00 84.19 190 ILE A CA 1
ATOM 1534 C C . ILE A 1 190 ? -36.761 9.092 37.959 1.00 84.19 190 ILE A C 1
ATOM 1536 O O . ILE A 1 190 ? -36.165 8.988 36.889 1.00 84.19 190 ILE A O 1
ATOM 1540 N N . THR A 1 191 ? -37.719 9.999 38.146 1.00 85.56 191 THR A N 1
ATOM 1541 C CA . THR A 1 191 ? -38.141 10.943 37.103 1.00 85.56 191 THR A CA 1
ATOM 1542 C C . THR A 1 191 ? -37.054 11.987 36.829 1.00 85.56 191 THR A C 1
ATOM 1544 O O . THR A 1 191 ? -36.789 12.300 35.669 1.00 85.56 191 THR A O 1
ATOM 1547 N N . GLU A 1 192 ? -36.376 12.470 37.873 1.00 88.38 192 GLU A N 1
ATOM 1548 C CA . GLU A 1 192 ? -35.206 13.353 37.780 1.00 88.38 192 GLU A CA 1
ATOM 1549 C C . GLU A 1 192 ? -34.041 12.664 37.044 1.00 88.38 192 GLU A C 1
ATOM 1551 O O . GLU A 1 192 ? -33.474 13.225 36.105 1.00 88.38 192 GLU A O 1
ATOM 1556 N N . GLU A 1 193 ? -33.734 11.411 37.399 1.00 87.44 193 GLU A N 1
ATOM 1557 C CA . GLU A 1 193 ? -32.702 10.603 36.735 1.00 87.44 193 GLU A CA 1
ATOM 1558 C C . GLU A 1 193 ? -33.058 10.358 35.253 1.00 87.44 193 GLU A C 1
ATOM 1560 O O . GLU A 1 193 ? -32.208 10.518 34.375 1.00 87.44 193 GLU A O 1
ATOM 1565 N N . MET A 1 194 ? -34.327 10.076 34.931 1.00 81.50 194 MET A N 1
ATOM 1566 C CA . MET A 1 194 ? -34.798 9.977 33.541 1.00 81.50 194 MET A CA 1
ATOM 1567 C C . MET A 1 194 ? -34.655 11.293 32.769 1.00 81.50 194 MET A C 1
ATOM 1569 O O . MET A 1 194 ? -34.209 11.276 31.622 1.00 81.50 194 MET A O 1
ATOM 1573 N N . LEU A 1 195 ? -34.998 12.432 33.373 1.00 86.94 195 LEU A N 1
ATOM 1574 C CA . LEU A 1 195 ? -34.806 13.754 32.766 1.00 86.94 195 LEU A CA 1
ATOM 1575 C C . LEU A 1 195 ? -33.326 14.027 32.479 1.00 86.94 195 LEU A C 1
ATOM 1577 O O . LEU A 1 195 ? -32.985 14.540 31.409 1.00 86.94 195 LEU A O 1
ATOM 1581 N N . GLN A 1 196 ? -32.442 13.623 33.391 1.00 87.81 196 GLN A N 1
ATOM 1582 C CA . GLN A 1 196 ? -31.002 13.739 33.207 1.00 87.81 196 GLN A CA 1
ATOM 1583 C C . GLN A 1 196 ? -30.502 12.853 32.056 1.00 87.81 196 GLN A C 1
ATOM 1585 O O . GLN A 1 196 ? -29.747 13.334 31.209 1.00 87.81 196 GLN A O 1
ATOM 1590 N N . TYR A 1 197 ? -30.972 11.605 31.955 1.00 86.56 197 TYR A N 1
ATOM 1591 C CA . TYR A 1 197 ? -30.633 10.715 30.839 1.00 86.56 197 TYR A CA 1
ATOM 1592 C C . TYR A 1 197 ? -31.159 11.219 29.495 1.00 86.56 197 TYR A C 1
ATOM 1594 O O . TYR A 1 197 ? -30.442 11.153 28.499 1.00 86.56 197 TYR A O 1
ATOM 1602 N N . VAL A 1 198 ? -32.372 11.775 29.445 1.00 88.12 198 VAL A N 1
ATOM 1603 C CA . VAL A 1 198 ? -32.923 12.378 28.220 1.00 88.12 198 VAL A CA 1
ATOM 1604 C C . VAL A 1 198 ? -32.107 13.603 27.801 1.00 88.12 198 VAL A C 1
ATOM 1606 O O . VAL A 1 198 ? -31.834 13.783 26.615 1.00 88.12 198 VAL A O 1
ATOM 1609 N N . SER A 1 199 ? -31.669 14.423 28.759 1.00 86.75 199 SER A N 1
ATOM 1610 C CA . SER A 1 199 ? -30.797 15.571 28.492 1.00 86.75 199 SER A CA 1
ATOM 1611 C C . SER A 1 199 ? -29.431 15.137 27.947 1.00 86.75 199 SER A C 1
ATOM 1613 O O . SER A 1 199 ? -28.972 15.666 26.932 1.00 86.75 199 SER A O 1
ATOM 1615 N N . GLN A 1 200 ? -28.820 14.111 28.550 1.00 88.12 200 GLN A N 1
ATOM 1616 C CA . GLN A 1 200 ? -27.575 13.519 28.055 1.00 88.12 200 GLN A CA 1
ATOM 1617 C C . GLN A 1 200 ? -27.751 12.947 26.648 1.00 88.12 200 GLN A C 1
ATOM 1619 O O . GLN A 1 200 ? -26.966 13.273 25.764 1.00 88.12 200 GLN A O 1
ATOM 1624 N N . LEU A 1 201 ? -28.820 12.182 26.408 1.00 87.75 201 LEU A N 1
ATOM 1625 C CA . LEU A 1 201 ? -29.118 11.595 25.104 1.00 87.75 201 LEU A CA 1
ATOM 1626 C C . LEU A 1 201 ? -29.324 12.668 24.028 1.00 87.75 201 LEU A C 1
ATOM 1628 O O . LEU A 1 201 ? -28.829 12.526 22.912 1.00 87.75 201 LEU A O 1
ATOM 1632 N N . LYS A 1 202 ? -30.003 13.771 24.365 1.00 89.19 202 LYS A N 1
ATOM 1633 C CA . LYS A 1 202 ? -30.161 14.927 23.473 1.00 89.19 202 LYS A CA 1
ATOM 1634 C C . LYS A 1 202 ? -28.812 15.577 23.149 1.00 89.19 202 LYS A C 1
ATOM 1636 O O . LYS A 1 202 ? -28.571 15.914 21.991 1.00 89.19 202 LYS A O 1
ATOM 1641 N N . GLY A 1 203 ? -27.930 15.720 24.140 1.00 88.25 203 GLY A N 1
ATOM 1642 C CA . GLY A 1 203 ? -26.563 16.206 23.937 1.00 88.25 203 GLY A CA 1
ATOM 1643 C C . GLY A 1 203 ? -25.748 15.283 23.029 1.00 88.25 203 GLY A C 1
ATOM 1644 O O . GLY A 1 203 ? -25.126 15.742 22.073 1.00 88.25 203 GLY A O 1
ATOM 1645 N N . THR A 1 204 ? -25.820 13.970 23.259 1.00 87.44 204 THR A N 1
ATOM 1646 C CA . THR A 1 204 ? -25.155 12.966 22.420 1.00 87.44 204 THR A CA 1
ATOM 1647 C C . THR A 1 204 ? -25.684 12.993 20.989 1.00 87.44 204 THR A C 1
ATOM 1649 O O . THR A 1 204 ? -24.890 12.979 20.056 1.00 87.44 204 THR A O 1
ATOM 1652 N N . TYR A 1 205 ? -27.001 13.101 20.795 1.00 88.38 205 TYR A N 1
ATOM 1653 C CA . TYR A 1 205 ? -27.600 13.200 19.463 1.00 88.38 205 TYR A CA 1
ATOM 1654 C C . TYR A 1 205 ? -27.140 14.460 18.720 1.00 88.38 205 TYR A C 1
ATOM 1656 O O . TYR A 1 205 ? -26.804 14.387 17.541 1.00 88.38 205 TYR A O 1
ATOM 1664 N N . SER A 1 206 ? -27.072 15.602 19.410 1.00 88.94 206 SER A N 1
ATOM 1665 C CA . SER A 1 206 ? -26.565 16.849 18.827 1.00 88.94 206 SER A CA 1
ATOM 1666 C C . SER A 1 206 ? -25.103 16.721 18.392 1.00 88.94 206 SER A C 1
ATOM 1668 O O . SER A 1 206 ? -24.764 17.132 17.286 1.00 88.94 206 SER A O 1
ATOM 1670 N N . ASN A 1 207 ? -24.256 16.106 19.222 1.00 88.06 207 ASN A N 1
ATOM 1671 C CA . ASN A 1 207 ? -22.847 15.883 18.891 1.00 88.06 207 ASN A CA 1
ATOM 1672 C C . ASN A 1 207 ? -22.681 14.913 17.716 1.00 88.06 207 ASN A C 1
ATOM 1674 O O . ASN A 1 207 ? -21.888 15.179 16.817 1.00 88.06 207 ASN A O 1
ATOM 1678 N N . ILE A 1 208 ? -23.448 13.817 17.691 1.00 86.19 208 ILE A N 1
ATOM 1679 C CA . ILE A 1 208 ? -23.442 12.870 16.568 1.00 86.19 208 ILE A CA 1
ATOM 1680 C C . ILE A 1 208 ? -23.878 13.577 15.286 1.00 86.19 208 ILE A C 1
ATOM 1682 O O . ILE A 1 208 ? -23.253 13.388 14.250 1.00 86.19 208 ILE A O 1
ATOM 1686 N N . HIS A 1 209 ? -24.917 14.411 15.344 1.00 89.38 209 HIS A N 1
ATOM 1687 C CA . HIS A 1 209 ? -25.383 15.154 14.179 1.00 89.38 209 HIS A CA 1
ATOM 1688 C C . HIS A 1 209 ? -24.323 16.134 13.660 1.00 89.38 209 HIS A C 1
ATOM 1690 O O . HIS A 1 209 ? -24.065 16.166 12.461 1.00 89.38 209 HIS A O 1
ATOM 1696 N N . GLU A 1 210 ? -23.666 16.885 14.547 1.00 89.31 210 GLU A N 1
ATOM 1697 C CA . GLU A 1 210 ? -22.578 17.790 14.161 1.00 89.31 210 GLU A CA 1
ATOM 1698 C C . GLU A 1 210 ? -21.401 17.027 13.535 1.00 89.31 210 GLU A C 1
ATOM 1700 O O . GLU A 1 210 ? -20.837 17.460 12.530 1.00 89.31 210 GLU A O 1
ATOM 1705 N N . GLN A 1 211 ? -21.054 15.869 14.096 1.00 85.50 211 GLN A N 1
ATOM 1706 C CA . GLN A 1 211 ? -19.988 15.025 13.571 1.00 85.50 211 GLN A CA 1
ATOM 1707 C C . GLN A 1 211 ? -20.358 14.428 12.208 1.00 85.50 211 GLN A C 1
ATOM 1709 O O . GLN A 1 211 ? -19.541 14.463 11.297 1.00 85.50 211 GLN A O 1
ATOM 1714 N N . LEU A 1 212 ? -21.613 14.019 12.014 1.00 89.31 212 LEU A N 1
ATOM 1715 C CA . LEU A 1 212 ? -22.115 13.540 10.725 1.00 89.31 212 LEU A CA 1
ATOM 1716 C C . LEU A 1 212 ? -22.076 14.634 9.643 1.00 89.31 212 LEU A C 1
ATOM 1718 O O . LEU A 1 212 ? -21.785 14.359 8.482 1.00 89.31 212 LEU A O 1
ATOM 1722 N N . VAL A 1 213 ? -22.367 15.887 10.011 1.00 92.38 213 VAL A N 1
ATOM 1723 C CA . VAL A 1 213 ? -22.261 17.032 9.093 1.00 92.38 213 VAL A CA 1
ATOM 1724 C C . VAL A 1 213 ? -20.803 17.284 8.703 1.00 92.38 213 VAL A C 1
ATOM 1726 O O . VAL A 1 213 ? -20.529 17.504 7.524 1.00 92.38 213 VAL A O 1
ATOM 1729 N N . LYS A 1 214 ? -19.867 17.202 9.656 1.00 90.62 214 LYS A N 1
ATOM 1730 C CA . LYS A 1 214 ? -18.425 17.312 9.373 1.00 90.62 214 LYS A CA 1
ATOM 1731 C C . LYS A 1 214 ? -17.937 16.175 8.479 1.00 90.62 214 LYS A C 1
ATOM 1733 O O . LYS A 1 214 ? -17.234 16.433 7.509 1.00 90.62 214 LYS A O 1
ATOM 1738 N N . ASP A 1 215 ? -18.356 14.944 8.751 1.00 85.62 215 ASP A N 1
ATOM 1739 C CA . ASP A 1 215 ? -17.977 13.780 7.950 1.00 85.62 215 ASP A CA 1
ATOM 1740 C C . ASP A 1 215 ? -18.503 13.894 6.509 1.00 85.62 215 ASP A C 1
ATOM 1742 O O . ASP A 1 215 ? -17.778 13.590 5.563 1.00 85.62 215 ASP A O 1
ATOM 1746 N N . ASN A 1 216 ? -19.720 14.416 6.317 1.00 87.25 216 ASN A N 1
ATOM 1747 C CA . ASN A 1 216 ? -20.253 14.703 4.982 1.00 87.25 216 ASN A CA 1
ATOM 1748 C C . ASN A 1 216 ? -19.434 15.767 4.234 1.00 87.25 216 ASN A C 1
ATOM 1750 O O . ASN A 1 216 ? -19.199 15.613 3.039 1.00 87.25 216 ASN A O 1
ATOM 1754 N N . GLN A 1 217 ? -18.965 16.815 4.919 1.00 90.31 217 GLN A N 1
ATOM 1755 C CA . GLN A 1 217 ? -18.087 17.822 4.305 1.00 90.31 217 GLN A CA 1
ATOM 1756 C C . GLN A 1 217 ? -16.741 17.219 3.888 1.00 90.31 217 GLN A C 1
ATOM 1758 O O . GLN A 1 217 ? -16.273 17.464 2.780 1.00 90.31 217 GLN A O 1
ATOM 1763 N N . VAL A 1 218 ? -16.144 16.376 4.736 1.00 89.88 218 VAL A N 1
ATOM 1764 C CA . VAL A 1 218 ? -14.890 15.676 4.413 1.00 89.88 218 VAL A CA 1
ATOM 1765 C C . VAL A 1 218 ? -15.075 14.728 3.226 1.00 89.88 218 VAL A C 1
ATOM 1767 O O . VAL A 1 218 ? -14.196 14.638 2.368 1.00 89.88 218 VAL A O 1
ATOM 1770 N N . LEU A 1 219 ? -16.213 14.035 3.143 1.00 88.00 219 LEU A N 1
ATOM 1771 C CA . LEU A 1 219 ? -16.545 13.193 1.992 1.00 88.00 219 LEU A CA 1
ATOM 1772 C C . LEU A 1 219 ? -16.643 14.014 0.704 1.00 88.00 219 LEU A C 1
ATOM 1774 O O . LEU A 1 219 ? -16.055 13.617 -0.297 1.00 88.00 219 LEU A O 1
ATOM 1778 N N . GLU A 1 220 ? -17.307 15.169 0.736 1.00 89.81 220 GLU A N 1
ATOM 1779 C CA . GLU A 1 220 ? -17.431 16.053 -0.427 1.00 89.81 220 GLU A CA 1
ATOM 1780 C C . GLU A 1 220 ? -16.067 16.607 -0.880 1.00 89.81 220 GLU A C 1
ATOM 1782 O O . GLU A 1 220 ? -15.755 16.610 -2.073 1.00 89.81 220 GLU A O 1
ATOM 1787 N N . GLU A 1 221 ? -15.196 16.997 0.056 1.00 88.56 221 GLU A N 1
ATOM 1788 C CA . GLU A 1 221 ? -13.816 17.399 -0.254 1.00 88.56 221 GLU A CA 1
ATOM 1789 C C . GLU A 1 221 ? -12.995 16.248 -0.854 1.00 88.56 221 GLU A C 1
ATOM 1791 O O . GLU A 1 221 ? -12.218 16.446 -1.797 1.00 88.56 221 GLU A O 1
ATOM 1796 N N . THR A 1 222 ? -13.177 15.036 -0.325 1.00 85.38 222 THR A N 1
ATOM 1797 C CA . THR A 1 222 ? -12.489 13.836 -0.809 1.00 85.38 222 THR A CA 1
ATOM 1798 C C . THR A 1 222 ? -12.931 13.490 -2.226 1.00 85.38 222 THR A C 1
ATOM 1800 O O . THR A 1 222 ? -12.081 13.175 -3.059 1.00 85.38 222 THR A O 1
ATOM 1803 N N . ASP A 1 223 ? -14.223 13.609 -2.528 1.00 86.31 223 ASP A N 1
ATOM 1804 C CA . ASP A 1 223 ? -14.777 13.346 -3.857 1.00 86.31 223 ASP A CA 1
ATOM 1805 C C . ASP A 1 223 ? -14.228 14.349 -4.885 1.00 86.31 223 ASP A C 1
ATOM 1807 O O . ASP A 1 223 ? -13.711 13.967 -5.935 1.00 86.31 223 ASP A O 1
ATOM 1811 N N . GLN A 1 224 ? -14.163 15.638 -4.524 1.00 89.94 224 GLN A N 1
ATOM 1812 C CA . GLN A 1 224 ? -13.538 16.665 -5.367 1.00 89.94 224 GLN A CA 1
ATOM 1813 C C . GLN A 1 224 ? -12.040 16.413 -5.615 1.00 89.94 224 GLN A C 1
ATOM 1815 O O . GLN A 1 224 ? -11.520 16.687 -6.704 1.00 89.94 224 GLN A O 1
ATOM 1820 N N . LEU A 1 225 ? -11.306 15.928 -4.610 1.00 88.12 225 LEU A N 1
ATOM 1821 C CA . LEU A 1 225 ? -9.901 15.532 -4.751 1.00 88.12 225 LEU A CA 1
ATOM 1822 C C . LEU A 1 225 ? -9.749 14.298 -5.645 1.00 88.12 225 LEU A C 1
ATOM 1824 O O . LEU A 1 225 ? -8.807 14.229 -6.442 1.00 88.12 225 LEU A O 1
ATOM 1828 N N . LEU A 1 226 ? -10.662 13.335 -5.530 1.00 87.38 226 LEU A N 1
ATOM 1829 C CA . LEU A 1 226 ? -10.681 12.132 -6.350 1.00 87.38 226 LEU A CA 1
ATOM 1830 C C . LEU A 1 226 ? -10.928 12.489 -7.820 1.00 87.38 226 LEU A C 1
ATOM 1832 O O . LEU A 1 226 ? -10.146 12.083 -8.680 1.00 87.38 226 LEU A O 1
ATOM 1836 N N . ASP A 1 227 ? -11.911 13.346 -8.094 1.00 88.19 227 ASP A N 1
ATOM 1837 C CA . ASP A 1 227 ? -12.221 13.846 -9.434 1.00 88.19 227 ASP A CA 1
ATOM 1838 C C . ASP A 1 227 ? -11.035 14.568 -10.076 1.00 88.19 227 ASP A C 1
ATOM 1840 O O . ASP A 1 227 ? -10.702 14.325 -11.243 1.00 88.19 227 ASP A O 1
ATOM 1844 N N . LYS A 1 228 ? -10.334 15.415 -9.310 1.00 87.19 228 LYS A N 1
ATOM 1845 C CA . LYS A 1 228 ? -9.105 16.082 -9.774 1.00 87.19 228 LYS A CA 1
ATOM 1846 C C . LYS A 1 228 ? -8.008 15.075 -10.112 1.00 87.19 228 LYS A C 1
ATOM 1848 O O . LYS A 1 228 ? -7.318 15.236 -11.122 1.00 87.19 228 LYS A O 1
ATOM 1853 N N . ASN A 1 229 ? -7.841 14.036 -9.296 1.00 84.81 229 ASN A N 1
ATOM 1854 C CA . ASN A 1 229 ? -6.854 12.989 -9.549 1.00 84.81 229 ASN A CA 1
ATOM 1855 C C . ASN A 1 229 ? -7.211 12.152 -10.782 1.00 84.81 229 ASN A C 1
ATOM 1857 O O . ASN A 1 229 ? -6.329 11.896 -11.601 1.00 84.81 229 ASN A O 1
ATOM 1861 N N . ILE A 1 230 ? -8.482 11.786 -10.962 1.00 86.06 230 ILE A N 1
ATOM 1862 C CA . ILE A 1 230 ? -8.964 11.064 -12.148 1.00 86.06 230 ILE A CA 1
ATOM 1863 C C . ILE A 1 230 ? -8.695 11.891 -13.409 1.00 86.06 230 ILE A C 1
ATOM 1865 O O . ILE A 1 230 ? -8.069 11.394 -14.345 1.00 86.06 230 ILE A O 1
ATOM 1869 N N . HIS A 1 231 ? -9.048 13.179 -13.404 1.00 84.56 231 HIS A N 1
ATOM 1870 C CA . HIS A 1 231 ? -8.758 14.081 -14.521 1.00 84.56 231 HIS A CA 1
ATOM 1871 C C . HIS A 1 231 ? -7.251 14.201 -14.798 1.00 84.56 231 HIS A C 1
ATOM 1873 O O . HIS A 1 231 ? -6.822 14.187 -15.955 1.00 84.56 231 HIS A O 1
ATOM 1879 N N . GLY A 1 232 ? -6.424 14.278 -13.751 1.00 83.19 232 GLY A N 1
ATOM 1880 C CA . GLY A 1 232 ? -4.967 14.298 -13.882 1.00 83.19 232 GLY A CA 1
ATOM 1881 C C . GLY A 1 232 ? -4.401 13.008 -14.487 1.00 83.19 232 GLY A C 1
ATOM 1882 O O . GLY A 1 232 ? -3.505 13.058 -15.336 1.00 83.19 232 GLY A O 1
ATOM 1883 N N . VAL A 1 233 ? -4.936 11.851 -14.092 1.00 80.00 233 VAL A N 1
ATOM 1884 C CA . VAL A 1 233 ? -4.563 10.542 -14.646 1.00 80.00 233 VAL A CA 1
ATOM 1885 C C . VAL A 1 233 ? -4.987 10.432 -16.108 1.00 80.00 233 VAL A C 1
ATOM 1887 O O . VAL A 1 233 ? -4.156 10.057 -16.937 1.00 80.00 233 VAL A O 1
ATOM 1890 N N . GLU A 1 234 ? -6.209 10.835 -16.463 1.00 82.50 234 GLU A N 1
ATOM 1891 C CA . GLU A 1 234 ? -6.670 10.846 -17.855 1.00 82.50 234 GLU A CA 1
ATOM 1892 C C . GLU A 1 234 ? -5.789 11.722 -18.751 1.00 82.50 234 GLU A C 1
ATOM 1894 O O . GLU A 1 234 ? -5.408 11.313 -19.851 1.00 82.50 234 GLU A O 1
ATOM 1899 N N . GLN A 1 235 ? -5.423 12.923 -18.297 1.00 80.12 235 GLN A N 1
ATOM 1900 C CA . GLN A 1 235 ? -4.547 13.810 -19.064 1.00 80.12 235 GLN A CA 1
ATOM 1901 C C . GLN A 1 235 ? -3.165 13.187 -19.292 1.00 80.12 235 GLN A C 1
ATOM 1903 O O . GLN A 1 235 ? -2.637 13.241 -20.408 1.00 80.12 235 GLN A O 1
ATOM 1908 N N . ARG A 1 236 ? -2.593 12.539 -18.271 1.00 75.19 236 ARG A N 1
ATOM 1909 C CA . ARG A 1 236 ? -1.315 11.820 -18.393 1.00 75.19 236 ARG A CA 1
ATOM 1910 C C . ARG A 1 236 ? -1.426 10.604 -19.306 1.00 75.19 236 ARG A C 1
ATOM 1912 O O . ARG A 1 236 ? -0.526 10.379 -20.111 1.00 75.19 236 ARG A O 1
ATOM 1919 N N . GLN A 1 237 ? -2.532 9.865 -19.248 1.00 74.31 237 GLN A N 1
ATOM 1920 C CA . GLN A 1 237 ? -2.803 8.740 -20.142 1.00 74.31 237 GLN A CA 1
ATOM 1921 C C . GLN A 1 237 ? -2.926 9.202 -21.600 1.00 74.31 237 GLN A C 1
ATOM 1923 O O . GLN A 1 237 ? -2.320 8.603 -22.489 1.00 74.31 237 GLN A O 1
ATOM 1928 N N . ARG A 1 238 ? -3.627 10.316 -21.858 1.00 74.31 238 ARG A N 1
ATOM 1929 C CA . ARG A 1 238 ? -3.679 10.940 -23.191 1.00 74.31 238 ARG A CA 1
ATOM 1930 C C . ARG A 1 238 ? -2.286 11.385 -23.646 1.00 74.31 238 ARG A C 1
ATOM 1932 O O . ARG A 1 238 ? -1.929 11.143 -24.797 1.00 74.31 238 ARG A O 1
ATOM 1939 N N . GLY A 1 239 ? -1.467 11.948 -22.756 1.00 72.56 239 GLY A N 1
ATOM 1940 C CA . GLY A 1 239 ? -0.059 12.261 -23.030 1.00 72.56 239 GLY A CA 1
ATOM 1941 C C . GLY A 1 239 ? 0.758 11.028 -23.433 1.00 72.56 239 GLY A C 1
ATOM 1942 O O . GLY A 1 239 ? 1.378 11.018 -24.495 1.00 72.56 239 GLY A O 1
ATOM 1943 N N . LEU A 1 240 ? 0.691 9.952 -22.644 1.00 68.31 240 LEU A N 1
ATOM 1944 C CA . LEU A 1 240 ? 1.356 8.671 -22.917 1.00 68.31 240 LEU A CA 1
ATOM 1945 C C . LEU A 1 240 ? 0.896 8.038 -24.237 1.00 68.31 240 LEU A C 1
ATOM 1947 O O . LEU A 1 240 ? 1.721 7.502 -24.980 1.00 68.31 240 LEU A O 1
ATOM 1951 N N . SER A 1 241 ? -0.395 8.139 -24.569 1.00 69.31 241 SER A N 1
ATOM 1952 C CA . SER A 1 241 ? -0.937 7.652 -25.845 1.00 69.31 241 SER A CA 1
ATOM 1953 C C . SER A 1 241 ? -0.360 8.409 -27.051 1.00 69.31 241 SER A C 1
ATOM 1955 O O . SER A 1 241 ? -0.012 7.798 -28.062 1.00 69.31 241 SER A O 1
ATOM 1957 N N . LYS A 1 242 ? -0.155 9.729 -26.924 1.00 68.44 242 LYS A N 1
ATOM 1958 C CA . LYS A 1 242 ? 0.492 10.549 -27.958 1.00 68.44 242 LYS A CA 1
ATOM 1959 C C . LYS A 1 242 ? 1.978 10.214 -28.099 1.00 68.44 242 LYS A C 1
ATOM 1961 O O . LYS A 1 242 ? 2.461 10.083 -29.221 1.00 68.44 242 LYS A O 1
ATOM 1966 N N . PHE A 1 243 ? 2.692 10.006 -26.989 1.00 65.69 243 PHE A N 1
ATOM 1967 C CA . PHE A 1 243 ? 4.100 9.586 -27.016 1.00 65.69 243 PHE A CA 1
ATOM 1968 C C . PHE A 1 243 ? 4.288 8.200 -27.645 1.00 65.69 243 PHE A C 1
ATOM 1970 O O . PHE A 1 243 ? 5.184 8.010 -28.468 1.00 65.69 243 PHE A O 1
ATOM 1977 N N . THR A 1 244 ? 3.421 7.238 -27.321 1.00 65.56 244 THR A N 1
ATOM 1978 C CA . THR A 1 244 ? 3.463 5.901 -27.939 1.00 65.56 244 THR A CA 1
ATOM 1979 C C . THR A 1 244 ? 3.105 5.939 -29.424 1.00 65.56 244 THR A C 1
ATOM 1981 O O . THR A 1 244 ? 3.731 5.226 -30.208 1.00 65.56 244 THR A O 1
ATOM 1984 N N . GLN A 1 245 ? 2.164 6.789 -29.851 1.00 66.69 245 GLN A N 1
ATOM 1985 C CA . GLN A 1 245 ? 1.894 7.006 -31.277 1.00 66.69 245 GLN A CA 1
ATOM 1986 C C . GLN A 1 245 ? 3.085 7.641 -32.008 1.00 66.69 245 GLN A C 1
ATOM 1988 O O . GLN A 1 245 ? 3.472 7.143 -33.065 1.00 66.69 245 GLN A O 1
ATOM 1993 N N . MET A 1 246 ? 3.717 8.674 -31.438 1.00 65.06 246 MET A N 1
ATOM 1994 C CA . MET A 1 246 ? 4.911 9.288 -32.035 1.00 65.06 246 MET A CA 1
ATOM 1995 C C . MET A 1 246 ? 6.080 8.303 -32.139 1.00 65.06 246 MET A C 1
ATOM 1997 O O . MET A 1 246 ? 6.726 8.241 -33.181 1.00 65.06 246 MET A O 1
ATOM 2001 N N . SER A 1 247 ? 6.310 7.479 -31.112 1.00 60.69 247 SER A N 1
ATOM 2002 C CA . SER A 1 247 ? 7.360 6.450 -31.130 1.00 60.69 247 SER A CA 1
ATOM 2003 C C . SER A 1 247 ? 7.119 5.368 -32.193 1.00 60.69 247 SER A C 1
ATOM 2005 O O . SER A 1 247 ? 8.057 4.906 -32.841 1.00 60.69 247 SER A O 1
ATOM 2007 N N . LYS A 1 248 ? 5.859 4.982 -32.435 1.00 67.56 248 LYS A N 1
ATOM 2008 C CA . LYS A 1 248 ? 5.519 4.068 -33.539 1.00 67.56 248 LYS A CA 1
ATOM 2009 C C . LYS A 1 248 ? 5.777 4.704 -34.906 1.00 67.56 248 LYS A C 1
ATOM 2011 O O . LYS A 1 248 ? 6.249 4.020 -35.812 1.00 67.56 248 LYS A O 1
ATOM 2016 N N . MET A 1 249 ? 5.494 5.998 -35.049 1.00 69.25 249 MET A N 1
ATOM 2017 C CA . MET A 1 249 ? 5.680 6.726 -36.304 1.00 69.25 249 MET A CA 1
ATOM 2018 C C . MET A 1 249 ? 7.165 6.890 -36.660 1.00 69.25 249 MET A C 1
ATOM 2020 O O . MET A 1 249 ? 7.540 6.664 -37.810 1.00 69.25 249 MET A O 1
ATOM 2024 N N . THR A 1 250 ? 8.025 7.188 -35.681 1.00 71.31 250 THR A N 1
ATOM 2025 C CA . THR A 1 250 ? 9.480 7.268 -35.895 1.00 71.31 250 THR A CA 1
ATOM 2026 C C . THR A 1 250 ? 10.095 5.903 -36.201 1.00 71.3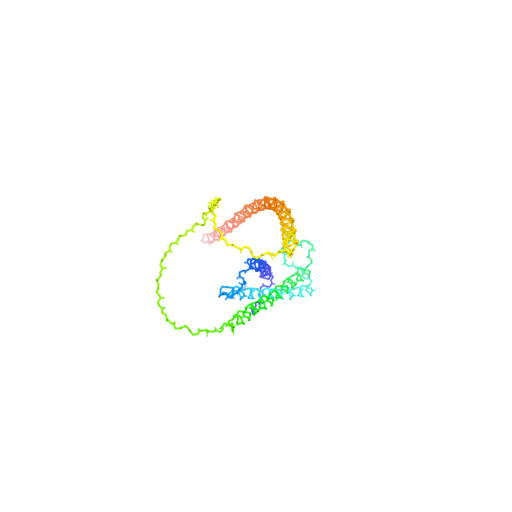1 250 THR A C 1
ATOM 2028 O O . THR A 1 250 ? 10.908 5.797 -37.117 1.00 71.31 250 THR A O 1
ATOM 2031 N N . ASN A 1 251 ? 9.658 4.833 -35.528 1.00 73.19 251 ASN A N 1
ATOM 2032 C CA . ASN A 1 251 ? 10.102 3.477 -35.864 1.00 73.19 251 ASN A CA 1
ATOM 2033 C C . ASN A 1 251 ? 9.719 3.085 -37.300 1.00 73.19 251 ASN A C 1
ATOM 2035 O O . ASN A 1 251 ? 10.547 2.530 -38.018 1.00 73.19 251 ASN A O 1
ATOM 2039 N N . MET A 1 252 ? 8.507 3.423 -37.757 1.00 75.69 252 MET A N 1
ATOM 2040 C CA . MET A 1 252 ? 8.098 3.186 -39.148 1.00 75.69 252 MET A CA 1
ATOM 2041 C C . MET A 1 252 ? 8.963 3.946 -40.162 1.00 75.69 252 MET A C 1
ATOM 2043 O O . MET A 1 252 ? 9.312 3.386 -41.199 1.00 75.69 252 MET A O 1
ATOM 2047 N N . GLN A 1 253 ? 9.361 5.187 -39.864 1.00 82.19 253 GLN A N 1
ATOM 2048 C CA . GLN A 1 253 ? 10.271 5.953 -40.725 1.00 82.19 253 GLN A CA 1
ATOM 2049 C C . GLN A 1 253 ? 11.654 5.298 -40.837 1.00 82.19 253 GLN A C 1
ATOM 2051 O O . GLN A 1 253 ? 12.212 5.238 -41.932 1.00 82.19 253 GLN A O 1
ATOM 2056 N N . ILE A 1 254 ? 12.184 4.762 -39.733 1.00 84.62 254 ILE A N 1
ATOM 2057 C CA . ILE A 1 254 ? 13.465 4.040 -39.731 1.00 84.62 254 ILE A CA 1
ATOM 2058 C C . ILE A 1 254 ? 13.369 2.780 -40.599 1.00 84.62 254 ILE A C 1
ATOM 2060 O O . ILE A 1 254 ? 14.239 2.556 -41.440 1.00 84.62 254 ILE A O 1
ATOM 2064 N N . TYR A 1 255 ? 12.294 1.994 -40.471 1.00 86.75 255 TYR A N 1
ATOM 2065 C CA . TYR A 1 255 ? 12.076 0.828 -41.336 1.00 86.75 255 TYR A CA 1
ATOM 2066 C C . TYR A 1 255 ? 11.988 1.211 -42.820 1.00 86.75 255 TYR A C 1
ATOM 2068 O O . TYR A 1 255 ? 12.573 0.525 -43.659 1.00 86.75 255 TYR A O 1
ATOM 2076 N N . LEU A 1 256 ? 11.322 2.324 -43.151 1.00 89.31 256 LEU A N 1
ATOM 2077 C CA . LEU A 1 256 ? 11.239 2.823 -44.527 1.00 89.31 256 LEU A CA 1
ATOM 2078 C C . LEU A 1 256 ? 12.617 3.219 -45.086 1.00 89.31 256 LEU A C 1
ATOM 2080 O O . LEU A 1 256 ? 12.936 2.900 -46.230 1.00 89.31 256 LEU A O 1
ATOM 2084 N N . ALA A 1 257 ? 13.446 3.884 -44.276 1.00 90.75 257 ALA A N 1
ATOM 2085 C CA . ALA A 1 257 ? 14.795 4.290 -44.664 1.00 90.75 257 ALA A CA 1
ATOM 2086 C C . ALA A 1 257 ? 15.711 3.079 -44.910 1.00 90.75 257 ALA A C 1
ATOM 2088 O O . ALA A 1 257 ? 16.444 3.047 -45.900 1.00 90.75 257 ALA A O 1
ATOM 2089 N N . VAL A 1 258 ? 15.630 2.056 -44.052 1.00 92.38 258 VAL A N 1
ATOM 2090 C CA . VAL A 1 258 ? 16.375 0.799 -44.225 1.00 92.38 258 VAL A CA 1
ATOM 2091 C C . VAL A 1 258 ? 15.931 0.075 -45.496 1.00 92.38 258 VAL A C 1
ATOM 2093 O O . VAL A 1 258 ? 16.778 -0.363 -46.272 1.00 92.38 258 VAL A O 1
ATOM 2096 N N . LEU A 1 259 ? 14.622 -0.001 -45.760 1.00 93.44 259 LEU A N 1
ATOM 2097 C CA . LEU A 1 259 ? 14.093 -0.607 -46.985 1.00 93.44 259 LEU A CA 1
ATOM 2098 C C . LEU A 1 259 ? 14.635 0.096 -48.241 1.00 93.44 259 LEU A C 1
ATOM 2100 O O . LEU A 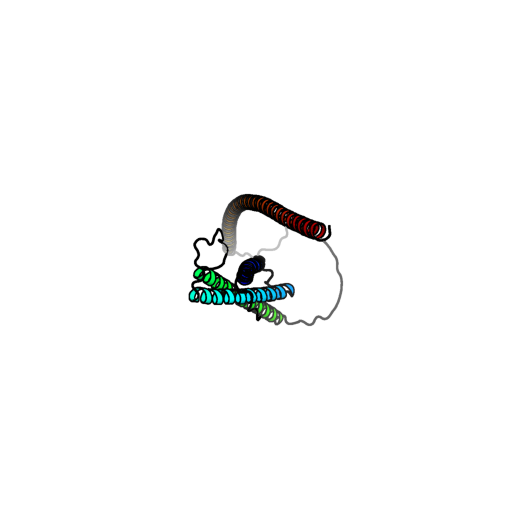1 259 ? 15.062 -0.567 -49.186 1.00 93.44 259 LEU A O 1
ATOM 2104 N N . PHE A 1 260 ? 14.669 1.430 -48.238 1.00 94.69 260 PHE A N 1
ATOM 2105 C CA . PHE A 1 260 ? 15.199 2.208 -49.357 1.00 94.69 260 PHE A CA 1
ATOM 2106 C C . PHE A 1 260 ? 16.697 1.955 -49.575 1.00 94.69 260 PHE A C 1
ATOM 2108 O O . PHE A 1 260 ? 17.128 1.751 -50.709 1.00 94.69 260 PHE A O 1
ATOM 2115 N N . ALA A 1 261 ? 17.486 1.889 -48.499 1.00 93.75 261 ALA A N 1
ATOM 2116 C CA . ALA A 1 261 ? 18.910 1.569 -48.577 1.00 93.75 261 ALA A CA 1
ATOM 2117 C C . ALA A 1 261 ? 19.160 0.180 -49.193 1.00 93.75 261 ALA A C 1
ATOM 2119 O O . ALA A 1 261 ? 20.043 0.031 -50.039 1.00 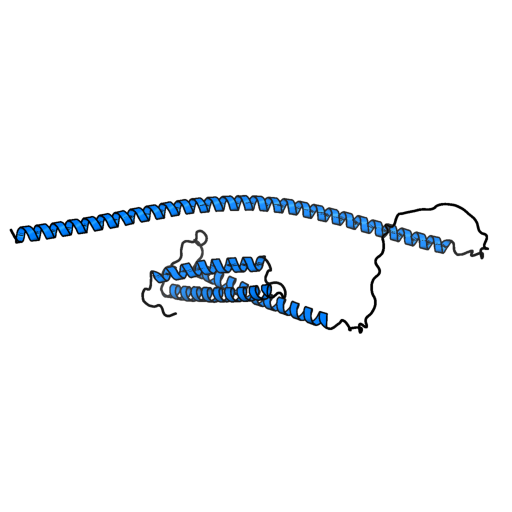93.75 261 ALA A O 1
ATOM 2120 N N . VAL A 1 262 ? 18.348 -0.818 -48.828 1.00 94.38 262 VAL A N 1
ATOM 2121 C CA . VAL A 1 262 ? 18.417 -2.170 -49.405 1.00 94.38 262 VAL A CA 1
ATOM 2122 C C . VAL A 1 262 ? 18.107 -2.143 -50.903 1.00 94.38 262 VAL A C 1
ATOM 2124 O O . VAL A 1 262 ? 18.843 -2.735 -51.689 1.00 94.38 262 VAL A O 1
ATOM 2127 N N . ILE A 1 263 ? 17.069 -1.416 -51.328 1.00 94.44 263 ILE A N 1
ATOM 2128 C CA . ILE A 1 263 ? 16.716 -1.286 -52.751 1.00 94.44 263 ILE A CA 1
ATOM 2129 C C . ILE A 1 263 ? 17.863 -0.643 -53.542 1.00 94.44 263 ILE A C 1
ATOM 2131 O O . ILE A 1 263 ? 18.271 -1.178 -54.572 1.00 94.44 263 ILE A O 1
ATOM 2135 N N . VAL A 1 264 ? 18.425 0.465 -53.052 1.00 95.25 264 VAL A N 1
ATOM 2136 C CA . VAL A 1 264 ? 19.561 1.146 -53.700 1.00 95.25 264 VAL A CA 1
ATOM 2137 C C . VAL A 1 264 ? 20.770 0.217 -53.818 1.00 95.25 264 VAL A C 1
ATOM 2139 O O . VAL A 1 264 ? 21.423 0.188 -54.862 1.00 95.25 264 VAL A O 1
ATOM 2142 N N . TRP A 1 265 ? 21.042 -0.585 -52.788 1.00 94.69 265 TRP A N 1
ATOM 2143 C CA . TRP A 1 265 ? 22.104 -1.589 -52.820 1.00 94.69 265 TRP A CA 1
ATOM 2144 C C . TRP A 1 265 ? 21.880 -2.629 -53.926 1.00 94.69 265 TRP A C 1
ATOM 2146 O O . TRP A 1 265 ? 22.801 -2.933 -54.686 1.00 94.69 265 TRP A O 1
ATOM 2156 N N . PHE A 1 266 ? 20.656 -3.151 -54.058 1.00 93.94 266 PHE A N 1
ATOM 2157 C CA . PHE A 1 266 ? 20.308 -4.078 -55.139 1.00 93.94 266 PHE A CA 1
ATOM 2158 C C . PHE A 1 266 ? 20.490 -3.446 -56.522 1.00 93.94 266 PHE A C 1
ATOM 2160 O O . PHE A 1 266 ? 21.048 -4.089 -57.410 1.00 93.94 266 PHE A O 1
ATOM 2167 N N . PHE A 1 267 ? 20.092 -2.183 -56.701 1.00 93.12 267 PHE A N 1
ATOM 2168 C CA . PHE A 1 267 ? 20.311 -1.460 -57.957 1.00 93.12 267 PHE A CA 1
ATOM 2169 C C . PHE A 1 267 ? 21.798 -1.266 -58.268 1.00 93.12 267 PHE A C 1
ATOM 2171 O O . PHE A 1 267 ? 22.210 -1.493 -59.402 1.00 93.12 267 PHE A O 1
ATOM 2178 N N . MET A 1 268 ? 22.618 -0.912 -57.276 1.00 90.50 268 MET A N 1
ATOM 2179 C CA . MET A 1 268 ? 24.075 -0.818 -57.429 1.00 90.50 268 MET A CA 1
ATOM 2180 C C . MET A 1 268 ? 24.683 -2.147 -57.891 1.00 90.50 268 MET A C 1
ATOM 2182 O O . MET A 1 268 ? 25.434 -2.176 -58.865 1.00 90.50 268 MET A O 1
ATOM 2186 N N . LEU A 1 269 ? 24.324 -3.259 -57.242 1.00 90.44 269 LEU A N 1
ATOM 2187 C CA . LEU A 1 269 ? 24.797 -4.587 -57.642 1.00 90.44 269 LEU A CA 1
ATOM 2188 C C . LEU A 1 269 ? 24.339 -4.963 -59.052 1.00 90.44 269 LEU A C 1
ATOM 2190 O O . LEU A 1 269 ? 25.124 -5.516 -59.819 1.00 90.44 269 LEU A O 1
ATOM 2194 N N . PHE A 1 270 ? 23.096 -4.639 -59.407 1.00 91.31 270 PHE A N 1
ATOM 2195 C CA . PHE A 1 270 ? 22.570 -4.876 -60.745 1.00 91.31 270 PHE A CA 1
ATOM 2196 C C . PHE A 1 270 ? 23.338 -4.081 -61.809 1.00 91.31 270 PHE A C 1
ATOM 2198 O O . PHE A 1 270 ? 23.719 -4.645 -62.830 1.00 91.31 270 PHE A O 1
ATOM 2205 N N . VAL A 1 271 ? 23.635 -2.802 -61.556 1.00 89.06 271 VAL A N 1
ATOM 2206 C CA . VAL A 1 271 ? 24.425 -1.953 -62.465 1.00 89.06 271 VAL A CA 1
ATOM 2207 C C . VAL A 1 271 ? 25.851 -2.481 -62.621 1.00 89.06 271 VAL A C 1
ATOM 2209 O O . VAL A 1 271 ? 26.359 -2.540 -63.740 1.00 89.06 271 VAL A O 1
ATOM 2212 N N . ILE A 1 272 ? 26.492 -2.915 -61.534 1.00 88.81 272 ILE A N 1
ATOM 2213 C CA . ILE A 1 272 ? 27.831 -3.523 -61.584 1.00 88.81 272 ILE A CA 1
ATOM 2214 C C . ILE A 1 272 ? 27.800 -4.830 -62.384 1.00 88.81 272 ILE A C 1
ATOM 2216 O O . ILE A 1 272 ? 28.683 -5.083 -63.200 1.00 88.81 272 ILE A O 1
ATOM 2220 N N . TYR A 1 273 ? 26.783 -5.665 -62.173 1.00 88.31 273 TYR A N 1
ATOM 2221 C CA . TYR A 1 273 ? 26.637 -6.919 -62.904 1.00 88.31 273 TYR A CA 1
ATOM 2222 C C . TYR A 1 273 ? 26.403 -6.672 -64.398 1.00 88.31 273 TYR A C 1
ATOM 2224 O O . TYR A 1 273 ? 27.082 -7.271 -65.227 1.00 88.31 273 TYR A O 1
ATOM 2232 N N . ALA A 1 274 ? 25.509 -5.742 -64.740 1.00 85.69 274 ALA A N 1
ATOM 2233 C CA . ALA A 1 274 ? 25.220 -5.373 -66.119 1.00 85.69 274 ALA A CA 1
ATOM 2234 C C . ALA A 1 274 ? 26.453 -4.793 -66.826 1.00 85.69 274 ALA A C 1
ATOM 2236 O O . ALA A 1 274 ? 26.776 -5.231 -67.921 1.00 85.69 274 ALA A O 1
ATOM 2237 N N . THR A 1 275 ? 27.188 -3.874 -66.193 1.00 86.19 275 THR A N 1
ATOM 2238 C CA . THR A 1 275 ? 28.397 -3.264 -66.787 1.00 86.19 275 THR A CA 1
ATOM 2239 C C . THR A 1 275 ? 29.586 -4.217 -66.889 1.00 86.19 275 THR A C 1
ATOM 2241 O O . THR A 1 275 ? 30.487 -3.967 -67.678 1.00 86.19 275 THR A O 1
ATOM 2244 N N . ARG A 1 276 ? 29.616 -5.302 -66.107 1.00 76.44 276 ARG A N 1
ATOM 2245 C CA . ARG A 1 276 ? 30.653 -6.338 -66.212 1.00 76.44 276 ARG A CA 1
ATOM 2246 C C . ARG A 1 276 ? 30.354 -7.376 -67.300 1.00 76.44 276 ARG A C 1
ATOM 2248 O O . ARG A 1 276 ? 31.278 -8.051 -67.747 1.00 76.44 276 ARG A O 1
ATOM 2255 N N . PHE A 1 277 ? 29.082 -7.568 -67.646 1.00 67.81 277 PHE A N 1
ATOM 2256 C CA . PHE A 1 277 ? 28.641 -8.600 -68.589 1.00 67.81 277 PHE A CA 1
ATOM 2257 C C . PHE A 1 277 ? 28.413 -8.069 -70.014 1.00 67.81 277 PHE A C 1
ATOM 2259 O O . PHE A 1 277 ? 28.447 -8.859 -70.956 1.00 67.81 277 PHE A O 1
ATOM 2266 N N . LEU A 1 278 ? 28.171 -6.761 -70.159 1.00 57.91 278 LEU A N 1
ATOM 2267 C CA . LEU A 1 278 ? 28.129 -6.036 -71.436 1.00 57.91 278 LEU A CA 1
ATOM 2268 C C . LEU A 1 278 ? 29.536 -5.614 -71.873 1.00 57.91 278 LEU A C 1
ATOM 2270 O O . LEU A 1 278 ? 29.793 -5.664 -73.095 1.00 57.91 278 LEU A O 1
#

Foldseek 3Di:
DDDPDPPDPVVLVVLQVLVVLLVVLVVVLVVCVVVVQLDDDDPSVVVSLVVLVVSLVSLVVSLVVLVVVVVVCVVVVDDDSDDVPVVCVPPDSVNVSVVSVVVSVVSVVVSVVSVVNHVVNVVVVVVVVPPDPDDDDDDDDDDDDDDDDDPDDDDDDDDDDDDDDDDDDDPPPVVVVVVVVVVVVVVVVVVVVVVVVVVVVVVVVVVVVVVVVVVVVVVVVVVVVVVVVVVVVVVVVVVVVVVVVVVVVVVVVVVVVVVVVVVVVVVVVVVVVVVVVD

Organism: NCBI:txid708627

InterPro domains:
  IPR019150 Vesicle transport protein, Use1 [PF09753] (97-269)

Radius of gyration: 41.33 Å; chains: 1; bounding box: 102×55×137 Å

Sequence (278 aa):
LDMESSGIGRERDWLFWAEVEYGRILRNLEFVRYHERWVGNSPEASAVRLQFRDLVSTLKDISECMKKREQMIAKSRLPWPGISHPWSTSLTPSVLVAMYSEKTQELEQFCKTMDSHSSKILSESHSSKEQIPMAPSSSAVEASQGNLRRRHVVVPDEIAPSNTVLPKRENRGEIRSEAYLKQQKEKDRITEEMLQYVSQLKGTYSNIHEQLVKDNQVLEETDQLLDKNIHGVEQRQRGLSKFTQMSKMTNMQIYLAVLFAVIVWFFMLFVIYATRFL

pLDDT: mean 73.78, std 18.65, range [34.53, 95.25]

Secondary structure (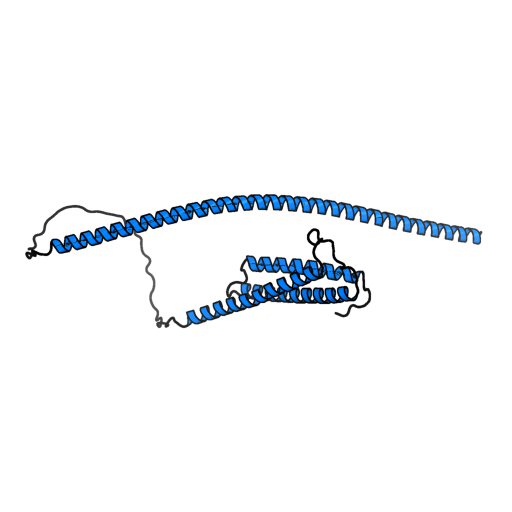DSSP, 8-state):
----SSTTHHHHHHHHHHHHHHHHHHHHHHHHHHTTTT-SSSHHHHHHHHHHHHHHHHHHHHHHHHHHHHHHHHHHTPPP-----TT-TT--HHHHHHHHHHHHHHHHHHHHHHHHHHHHHHHHHHHTTS---------------------------------------TT-HHHHHHHHHHHHHHHHHHHHHHHHHHHHHHHHHHHHHHHHHHHHHHHHHHHHHHHHHHHHHHHHHHHHHHHHHHHHHHHHHHHHHHHHHHHHHHHHHHHHHHHHH-